Protein AF-A0A1T5AAR1-F1 (afdb_monomer_lite)

Structure (mmCIF, N/CA/C/O backbone):
data_AF-A0A1T5AAR1-F1
#
_entry.id   AF-A0A1T5AAR1-F1
#
loop_
_atom_site.group_PDB
_atom_site.id
_atom_site.type_symbol
_atom_site.label_atom_id
_atom_site.label_alt_id
_atom_site.label_comp_id
_atom_site.label_asym_id
_atom_site.label_entity_id
_atom_site.label_seq_id
_atom_site.pdbx_PDB_ins_code
_atom_site.Cartn_x
_atom_site.Cartn_y
_atom_site.Cartn_z
_atom_site.occupancy
_atom_site.B_iso_or_equiv
_atom_site.auth_seq_id
_atom_site.auth_comp_id
_atom_site.auth_asym_id
_atom_site.auth_atom_id
_atom_site.pdbx_PDB_model_num
ATOM 1 N N . MET A 1 1 ? 67.775 -55.290 22.540 1.00 33.53 1 MET A N 1
ATOM 2 C CA . MET A 1 1 ? 68.629 -54.899 23.687 1.00 33.53 1 MET A CA 1
ATOM 3 C C . MET A 1 1 ? 69.144 -53.487 23.439 1.00 33.53 1 MET A C 1
ATOM 5 O O . MET A 1 1 ? 69.682 -53.311 22.353 1.00 33.53 1 MET A O 1
ATOM 9 N N . PRO A 1 2 ? 69.115 -52.535 24.394 1.00 49.22 2 PRO A N 1
ATOM 10 C CA . PRO A 1 2 ? 68.100 -52.121 25.392 1.00 49.22 2 PRO A CA 1
ATOM 11 C C . PRO A 1 2 ? 67.362 -50.830 24.906 1.00 49.22 2 PRO A C 1
ATOM 13 O O . PRO A 1 2 ? 67.825 -50.194 23.970 1.00 49.22 2 PRO A O 1
ATOM 16 N N . LEU A 1 3 ? 66.148 -50.421 25.299 1.00 38.28 3 LEU A N 1
ATOM 17 C CA . LEU A 1 3 ? 65.490 -50.126 26.589 1.00 38.28 3 LEU A CA 1
ATOM 18 C C . LEU A 1 3 ? 66.111 -48.994 27.448 1.00 38.28 3 LEU A C 1
ATOM 20 O O . LEU A 1 3 ? 67.011 -49.247 28.238 1.00 38.28 3 LEU A O 1
ATOM 24 N N . LYS A 1 4 ? 65.537 -47.782 27.341 1.00 43.22 4 LYS A N 1
ATOM 25 C CA . LYS A 1 4 ? 65.296 -46.755 28.394 1.00 43.22 4 LYS A CA 1
ATOM 26 C C . LYS A 1 4 ? 64.113 -45.914 27.873 1.00 43.22 4 LYS A C 1
ATOM 28 O O . LYS A 1 4 ? 64.257 -45.317 26.817 1.00 43.22 4 LYS A O 1
ATOM 33 N N . LEU A 1 5 ? 62.864 -45.959 28.338 1.00 37.28 5 LEU A N 1
ATOM 34 C CA . LEU A 1 5 ? 62.212 -46.016 29.654 1.00 37.28 5 LEU A CA 1
ATOM 35 C C . LEU A 1 5 ? 62.191 -44.672 30.436 1.00 37.28 5 LEU A C 1
ATOM 37 O O . LEU A 1 5 ? 63.079 -44.415 31.236 1.00 37.28 5 LEU A O 1
ATOM 41 N N . ILE A 1 6 ? 61.109 -43.911 30.172 1.00 42.44 6 ILE A N 1
ATOM 42 C CA . ILE A 1 6 ? 60.217 -43.115 31.061 1.00 42.44 6 ILE A CA 1
ATOM 43 C C . ILE A 1 6 ? 60.763 -41.843 31.757 1.00 42.44 6 ILE A C 1
ATOM 45 O O . ILE A 1 6 ? 61.803 -41.871 32.397 1.00 42.44 6 ILE A O 1
ATOM 49 N N . PHE A 1 7 ? 59.995 -40.742 31.659 1.00 32.41 7 PHE A N 1
ATOM 50 C CA . PHE A 1 7 ? 59.294 -40.002 32.748 1.00 32.41 7 PHE A CA 1
ATOM 51 C C . PHE A 1 7 ? 58.902 -38.591 32.252 1.00 32.41 7 PHE A C 1
ATOM 53 O O . PHE A 1 7 ? 59.749 -37.761 31.961 1.00 32.41 7 PHE A O 1
ATOM 60 N N . THR A 1 8 ? 57.628 -38.419 31.866 1.00 40.94 8 THR A N 1
ATOM 61 C CA . THR A 1 8 ? 56.570 -37.637 32.558 1.00 40.94 8 THR A CA 1
ATOM 62 C C . THR A 1 8 ? 56.673 -36.117 32.437 1.00 40.94 8 THR A C 1
ATOM 64 O O . THR A 1 8 ? 57.588 -35.523 32.987 1.00 40.94 8 THR A O 1
ATOM 67 N N . LEU A 1 9 ? 55.627 -35.485 31.895 1.00 39.81 9 LEU A N 1
ATOM 68 C CA . LEU A 1 9 ? 54.693 -34.691 32.705 1.00 39.81 9 LEU A CA 1
ATOM 69 C C . LEU A 1 9 ? 53.474 -34.272 31.874 1.00 39.81 9 LEU A C 1
ATOM 71 O O . LEU A 1 9 ? 53.570 -33.632 30.833 1.00 39.81 9 LEU A O 1
ATOM 75 N N . SER A 1 10 ? 52.324 -34.703 32.379 1.00 40.22 10 SER A N 1
ATOM 76 C CA . SER A 1 10 ? 50.987 -34.251 32.028 1.00 40.22 10 SER A CA 1
ATOM 77 C C . S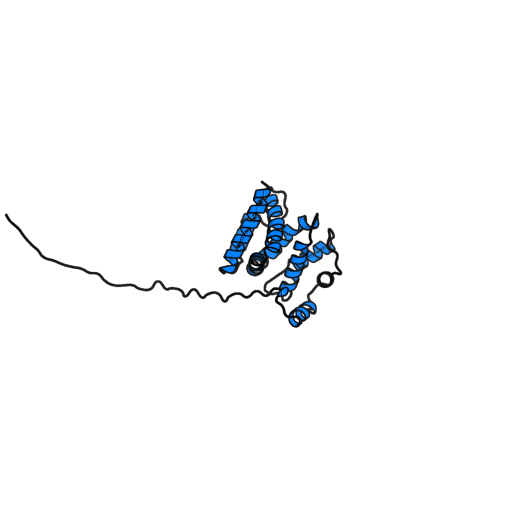ER A 1 10 ? 50.835 -32.773 32.382 1.00 40.22 10 SER A C 1
ATOM 79 O O . SER A 1 10 ? 51.012 -32.415 33.544 1.00 40.22 10 SER A O 1
ATOM 81 N N . SER A 1 11 ? 50.392 -31.965 31.421 1.00 46.22 11 SER A N 1
ATOM 82 C CA . SER A 1 11 ? 49.799 -30.654 31.688 1.00 46.22 11 SER A CA 1
ATOM 83 C C . SER A 1 11 ? 48.441 -30.586 31.008 1.00 46.22 11 SER A C 1
ATOM 85 O O . SER A 1 11 ? 48.278 -30.050 29.915 1.00 46.22 11 SER A O 1
ATOM 87 N N . VAL A 1 12 ? 47.464 -31.179 31.690 1.00 44.91 12 VAL A N 1
ATOM 88 C CA . VAL A 1 12 ? 46.056 -30.799 31.603 1.00 44.91 12 VAL A CA 1
ATOM 89 C C . VAL A 1 12 ? 45.971 -29.308 31.929 1.00 44.91 12 VAL A C 1
ATOM 91 O O . VAL A 1 12 ? 46.182 -28.921 33.075 1.00 44.91 12 VAL A O 1
ATOM 94 N N . PHE A 1 13 ? 45.655 -28.480 30.937 1.00 40.66 13 PHE A N 1
ATOM 95 C CA . PHE A 1 13 ? 45.087 -27.157 31.179 1.00 40.66 13 PHE A CA 1
ATOM 96 C C . PHE A 1 13 ? 43.597 -27.212 30.853 1.00 40.66 13 PHE A C 1
ATOM 98 O O . PHE A 1 13 ? 43.153 -27.046 29.720 1.00 40.66 13 PHE A O 1
ATOM 105 N N . LEU A 1 14 ? 42.850 -27.536 31.906 1.00 43.44 14 LEU A N 1
ATOM 106 C CA . LEU A 1 14 ? 41.479 -27.096 32.121 1.00 43.44 14 LEU A CA 1
ATOM 107 C C . LEU A 1 14 ? 41.494 -25.577 32.416 1.00 43.44 14 LEU A C 1
ATOM 109 O O . LEU A 1 14 ? 42.542 -25.054 32.786 1.00 43.44 14 LEU A O 1
ATOM 113 N N . PHE A 1 15 ? 40.317 -24.939 32.366 1.00 39.44 15 PHE A N 1
ATOM 114 C CA . PHE A 1 15 ? 40.004 -23.510 32.597 1.00 39.44 15 PHE A CA 1
ATOM 115 C C . PHE A 1 15 ? 40.095 -22.638 31.327 1.00 39.44 15 PHE A C 1
ATOM 117 O O . PHE A 1 15 ? 41.129 -22.575 30.684 1.00 39.44 15 PHE A O 1
ATOM 124 N N . CYS A 1 16 ? 39.062 -21.925 30.871 1.00 36.12 16 CYS A N 1
ATOM 125 C CA . CYS A 1 16 ? 37.788 -21.532 31.473 1.00 36.12 16 CYS A CA 1
ATOM 126 C C . CYS A 1 16 ? 36.746 -21.315 30.365 1.00 36.12 16 CYS A C 1
ATOM 128 O O . CYS A 1 16 ? 36.959 -20.506 29.465 1.00 36.12 16 CYS A O 1
ATOM 130 N N . PHE A 1 17 ? 35.580 -21.952 30.492 1.00 43.22 17 PHE A N 1
ATOM 131 C CA . PHE A 1 17 ? 34.335 -21.375 29.991 1.00 43.22 17 PHE A CA 1
ATOM 132 C C . PHE A 1 17 ? 34.132 -20.034 30.705 1.00 43.22 17 PHE A C 1
ATOM 134 O O . PHE A 1 17 ? 33.917 -20.017 31.915 1.00 43.22 17 PHE A O 1
ATOM 141 N N . GLN A 1 18 ? 34.175 -18.923 29.976 1.00 37.91 18 GLN A N 1
ATOM 142 C CA . GLN A 1 18 ? 33.568 -17.677 30.429 1.00 37.91 18 GLN A CA 1
ATOM 143 C C . GLN A 1 18 ? 32.780 -17.051 29.285 1.00 37.91 18 GLN A C 1
ATOM 145 O O . GLN A 1 18 ? 33.326 -16.450 28.368 1.00 37.91 18 GLN A O 1
ATOM 150 N N . ASN A 1 19 ? 31.466 -17.247 29.400 1.00 37.38 19 ASN A N 1
ATOM 151 C CA . ASN A 1 19 ? 30.408 -16.338 28.997 1.00 37.38 19 ASN A CA 1
ATOM 152 C C . ASN A 1 19 ? 30.584 -15.685 27.625 1.00 37.38 19 ASN A C 1
ATOM 154 O O . ASN A 1 19 ? 30.896 -14.502 27.511 1.00 37.38 19 ASN A O 1
ATOM 158 N N . SER A 1 20 ? 30.152 -16.405 26.588 1.00 41.03 20 SER A N 1
ATOM 159 C CA . SER A 1 20 ? 29.274 -15.747 25.628 1.00 41.03 20 SER A CA 1
ATOM 160 C C . SER A 1 20 ? 28.149 -15.121 26.445 1.00 41.03 20 SER A C 1
ATOM 162 O O . SER A 1 20 ? 27.294 -15.836 26.974 1.00 41.03 20 SER A O 1
ATOM 164 N N . SER A 1 21 ? 28.194 -13.804 26.622 1.00 33.16 21 SER A N 1
ATOM 165 C CA . SER A 1 21 ? 27.035 -13.030 27.024 1.00 33.16 21 SER A CA 1
ATOM 166 C C . SER A 1 21 ? 25.957 -13.349 26.001 1.00 33.16 21 SER A C 1
ATOM 168 O O . SER A 1 21 ? 25.909 -12.763 24.921 1.00 33.16 21 SER A O 1
ATOM 170 N N . ILE A 1 22 ? 25.129 -14.344 26.316 1.00 40.41 22 ILE A N 1
ATOM 171 C CA . ILE A 1 22 ? 23.806 -14.487 25.747 1.00 40.41 22 ILE A CA 1
ATOM 172 C C . ILE A 1 22 ? 23.143 -13.195 26.192 1.00 40.41 22 ILE A C 1
ATOM 174 O O . ILE A 1 22 ? 22.640 -13.096 27.309 1.00 40.41 22 ILE A O 1
ATOM 178 N N . CYS A 1 23 ? 23.235 -12.158 25.355 1.00 31.31 23 CYS A N 1
ATOM 179 C CA . CYS A 1 23 ? 22.262 -11.092 25.399 1.00 31.31 23 CYS A CA 1
ATOM 180 C C . CYS A 1 23 ? 20.936 -11.840 25.366 1.00 31.31 23 CYS A C 1
ATOM 182 O O . CYS A 1 23 ? 20.699 -12.551 24.383 1.00 31.31 23 CYS A O 1
ATOM 184 N N . PRO A 1 24 ? 20.109 -11.782 26.425 1.00 33.44 24 PRO A N 1
ATOM 185 C CA . PRO A 1 24 ? 18.765 -12.281 26.290 1.00 33.44 24 PRO A CA 1
ATOM 186 C C . PRO A 1 24 ? 18.222 -11.505 25.102 1.00 33.44 24 PRO A C 1
ATOM 188 O O . PRO A 1 24 ? 18.164 -10.271 25.143 1.00 33.44 24 PRO A O 1
ATOM 191 N N . SER A 1 25 ? 17.943 -12.210 24.005 1.00 43.94 25 SER A N 1
ATOM 192 C CA . SER A 1 25 ? 17.145 -11.660 22.933 1.00 43.94 25 SER A CA 1
ATOM 193 C C . SER A 1 25 ? 15.846 -11.307 23.627 1.00 43.94 25 SER A C 1
ATOM 195 O O . SER A 1 25 ? 15.009 -12.176 23.870 1.00 43.94 25 SER A O 1
ATOM 197 N N . ARG A 1 26 ? 15.727 -10.052 24.072 1.00 36.97 26 ARG A N 1
ATOM 198 C CA . ARG A 1 26 ? 14.444 -9.477 24.419 1.00 36.97 26 ARG A CA 1
ATOM 199 C C . ARG A 1 26 ? 13.655 -9.699 23.150 1.00 36.97 26 ARG A C 1
ATOM 201 O O . ARG A 1 26 ? 13.936 -9.056 22.140 1.00 36.97 26 ARG A O 1
ATOM 208 N N . SER A 1 27 ? 12.759 -10.681 23.176 1.00 45.97 27 SER A N 1
ATOM 209 C CA . SER A 1 27 ? 11.672 -10.719 22.227 1.00 45.97 27 SER A CA 1
ATOM 210 C C . SER A 1 27 ? 11.092 -9.318 22.295 1.00 45.97 27 SER A C 1
ATOM 212 O O . SER A 1 27 ? 10.629 -8.869 23.347 1.00 45.97 27 SER A O 1
ATOM 214 N N . LEU A 1 28 ? 11.280 -8.564 21.212 1.00 48.19 28 LEU A N 1
ATOM 215 C CA . LEU A 1 28 ? 10.591 -7.299 21.061 1.00 48.19 28 LEU A CA 1
ATOM 216 C C . LEU A 1 28 ? 9.112 -7.617 21.309 1.00 48.19 28 LEU A C 1
ATOM 218 O O . LEU A 1 28 ? 8.653 -8.655 20.816 1.00 48.19 28 LEU A O 1
ATOM 222 N N . PRO A 1 29 ? 8.408 -6.821 22.134 1.00 50.78 29 PRO A N 1
ATOM 223 C CA . PRO A 1 29 ? 7.003 -7.073 22.412 1.00 50.78 29 PRO A CA 1
ATOM 224 C C . PRO A 1 29 ? 6.291 -7.285 21.082 1.00 50.78 29 PRO A C 1
ATOM 226 O O . PRO A 1 29 ? 6.541 -6.535 20.135 1.00 50.78 29 PRO A O 1
ATOM 229 N N . ASP A 1 30 ? 5.486 -8.344 21.009 1.00 55.16 30 ASP A N 1
ATOM 230 C CA . ASP A 1 30 ? 4.719 -8.682 19.817 1.00 55.16 30 ASP A CA 1
ATOM 231 C C . ASP A 1 30 ? 3.891 -7.454 19.438 1.00 55.16 30 ASP A C 1
ATOM 233 O O . ASP A 1 30 ? 2.946 -7.078 20.137 1.00 55.16 30 ASP A O 1
ATOM 237 N N . MET A 1 31 ? 4.347 -6.730 18.414 1.00 62.66 31 MET A N 1
ATOM 238 C CA . MET A 1 31 ? 3.749 -5.461 18.043 1.00 62.66 31 MET A CA 1
ATOM 239 C C . MET A 1 31 ? 2.393 -5.762 17.438 1.00 62.66 31 MET A C 1
ATOM 241 O O . MET A 1 31 ? 2.268 -6.126 16.270 1.00 62.66 31 MET A O 1
ATOM 245 N N . THR A 1 32 ? 1.363 -5.608 18.258 1.00 81.69 32 THR A N 1
ATOM 246 C CA . THR A 1 32 ? -0.003 -5.841 17.827 1.00 81.69 32 THR A CA 1
ATOM 247 C C . THR A 1 32 ? -0.480 -4.606 17.073 1.00 81.69 32 THR A C 1
ATOM 249 O O . THR A 1 32 ? -0.956 -3.634 17.658 1.00 81.69 32 THR A O 1
ATOM 252 N N . PHE A 1 33 ? -0.305 -4.613 15.753 1.00 91.81 33 PHE A N 1
ATOM 253 C CA . PHE A 1 33 ? -0.920 -3.607 14.894 1.00 91.81 33 PHE A CA 1
ATOM 254 C C . PHE A 1 33 ? -2.443 -3.747 14.918 1.00 91.81 33 PHE A C 1
ATOM 256 O O . PHE A 1 33 ? -2.982 -4.856 14.922 1.00 91.81 33 PHE A O 1
ATOM 263 N N . VAL A 1 34 ? -3.136 -2.608 14.915 1.00 93.38 34 VAL A N 1
ATOM 264 C CA . VAL A 1 34 ? -4.599 -2.551 14.877 1.00 93.38 34 VAL A CA 1
ATOM 265 C C . VAL A 1 34 ? -5.045 -2.064 13.500 1.00 93.38 34 VAL A C 1
ATOM 267 O O . VAL A 1 34 ? -4.654 -0.985 13.051 1.00 93.38 34 VAL A O 1
ATOM 270 N N . TYR A 1 35 ? -5.868 -2.870 12.838 1.00 96.81 35 TYR A N 1
ATOM 271 C CA . TYR A 1 35 ? -6.459 -2.583 11.529 1.00 96.81 35 TYR A CA 1
ATOM 272 C C . TYR A 1 35 ? -7.939 -2.218 11.680 1.00 96.81 35 TYR A C 1
ATOM 274 O O . TYR A 1 35 ? -8.541 -2.492 12.721 1.00 96.81 35 TYR A O 1
ATOM 282 N N . TRP A 1 36 ? -8.521 -1.567 10.672 1.00 97.44 36 TRP A N 1
ATOM 283 C CA . TRP A 1 36 ? -9.880 -1.018 10.744 1.00 97.44 36 TRP A CA 1
ATOM 284 C C . TRP A 1 36 ? -10.936 -2.079 11.059 1.00 97.44 36 TRP A C 1
ATOM 286 O O . TRP A 1 36 ? -11.813 -1.871 11.897 1.00 97.44 36 TRP A O 1
ATOM 296 N N . GLU A 1 37 ? -10.821 -3.239 10.424 1.00 96.00 37 GLU A N 1
ATOM 297 C CA . GLU A 1 37 ? -11.667 -4.412 10.631 1.00 96.00 37 GLU A CA 1
ATOM 298 C C . GLU A 1 37 ? -11.634 -4.936 12.075 1.00 96.00 37 GLU A C 1
ATOM 300 O O . GLU A 1 37 ? -12.624 -5.497 12.538 1.00 96.00 37 GLU A O 1
ATOM 305 N N . ASN A 1 38 ? -10.547 -4.683 12.812 1.00 95.38 38 ASN A N 1
ATOM 306 C CA . ASN A 1 38 ? -10.344 -5.173 14.176 1.00 95.38 38 ASN A CA 1
ATOM 307 C C . ASN A 1 38 ? -10.830 -4.177 15.242 1.00 95.38 38 ASN A C 1
ATOM 309 O O . ASN A 1 38 ? -10.818 -4.493 16.434 1.00 95.38 38 ASN A O 1
ATOM 313 N N . LEU A 1 39 ? -11.222 -2.964 14.843 1.00 95.75 39 LEU A N 1
ATOM 314 C CA . LEU A 1 39 ? -11.694 -1.935 15.763 1.00 95.75 39 LEU A CA 1
ATOM 315 C C . LEU A 1 39 ? -13.133 -2.194 16.209 1.00 95.75 39 LEU A C 1
ATOM 317 O O . LEU A 1 39 ? -14.003 -2.560 15.416 1.00 95.75 39 LEU A O 1
ATOM 321 N N . LYS A 1 40 ? -13.398 -1.908 17.486 1.00 96.69 40 LYS A N 1
ATOM 322 C CA . LYS A 1 40 ? -14.759 -1.856 18.029 1.00 96.69 40 LYS A CA 1
ATOM 323 C C . LYS A 1 40 ? -15.511 -0.646 17.475 1.00 96.69 40 LYS A C 1
ATOM 325 O O . LYS A 1 40 ? -14.910 0.365 17.117 1.00 96.69 40 LYS A O 1
ATOM 330 N N . GLU A 1 41 ? -16.837 -0.718 17.486 1.00 95.94 41 GLU A N 1
ATOM 331 C CA . GLU A 1 41 ? -17.693 0.319 16.900 1.00 95.94 41 GLU A CA 1
ATOM 332 C C . GLU A 1 41 ? -17.506 1.700 17.544 1.00 95.94 41 GLU A C 1
ATOM 334 O O . GLU A 1 41 ? -17.444 2.711 16.852 1.00 95.94 41 GLU A O 1
ATOM 339 N N . ASN A 1 42 ? -17.320 1.757 18.865 1.00 95.62 42 ASN A N 1
ATOM 340 C CA . ASN A 1 42 ? -17.003 3.010 19.551 1.00 95.62 42 ASN A CA 1
ATOM 341 C C . ASN A 1 42 ? -15.673 3.614 19.066 1.00 95.62 42 ASN A C 1
ATOM 343 O O . ASN A 1 42 ? -15.609 4.809 18.815 1.00 95.62 42 ASN A O 1
ATOM 347 N N . GLN A 1 43 ? -14.644 2.792 18.845 1.00 95.19 43 GLN A N 1
ATOM 348 C CA . GLN A 1 43 ? -13.354 3.256 18.327 1.00 95.19 43 GLN A CA 1
ATOM 349 C C . GLN A 1 43 ? -13.465 3.747 16.879 1.00 95.19 43 GLN A C 1
ATOM 351 O O . GLN A 1 43 ? -12.849 4.753 16.529 1.00 95.19 43 GLN A O 1
ATOM 356 N N . LYS A 1 44 ? -14.263 3.067 16.043 1.00 96.56 44 LYS A N 1
ATOM 357 C CA . LYS A 1 44 ? -14.564 3.516 14.676 1.00 96.56 44 LYS A CA 1
ATOM 358 C C . LYS A 1 44 ? -15.270 4.870 14.691 1.00 96.56 44 LYS A C 1
ATOM 360 O O . LYS A 1 44 ? -14.820 5.789 14.012 1.00 96.56 44 LYS A O 1
ATOM 365 N N . ASN A 1 45 ? -16.298 5.031 15.524 1.00 94.88 45 ASN A N 1
ATOM 366 C CA . ASN A 1 45 ? -17.014 6.298 15.691 1.00 94.88 45 ASN A CA 1
ATOM 367 C C . ASN A 1 45 ? -16.098 7.419 16.199 1.00 94.88 45 ASN A C 1
ATOM 369 O O . ASN A 1 45 ? -16.140 8.532 15.681 1.00 94.88 45 ASN A O 1
ATOM 373 N N . ASP A 1 46 ? -15.212 7.125 17.148 1.00 94.56 46 ASP A N 1
ATOM 374 C CA . ASP A 1 46 ? -14.236 8.090 17.663 1.00 94.56 46 ASP A CA 1
ATOM 375 C C . ASP A 1 46 ? -13.206 8.536 16.612 1.00 94.56 46 ASP A C 1
ATOM 377 O O . ASP A 1 46 ? -12.574 9.586 16.773 1.00 94.56 46 ASP A O 1
ATOM 381 N N . ILE A 1 47 ? -12.957 7.721 15.583 1.00 94.94 47 ILE A N 1
ATOM 382 C CA . ILE A 1 47 ? -12.134 8.099 14.430 1.00 94.94 47 ILE A CA 1
ATOM 383 C C . ILE A 1 47 ? -12.977 8.942 13.477 1.00 94.94 47 ILE A C 1
ATOM 385 O O . ILE A 1 47 ? -12.587 10.069 13.186 1.00 94.94 47 ILE A O 1
ATOM 389 N N . LEU A 1 48 ? -14.147 8.446 13.060 1.00 94.50 48 LEU A N 1
ATOM 390 C CA . LEU A 1 48 ? -15.044 9.110 12.103 1.00 94.50 48 LEU A CA 1
ATOM 391 C C . LEU A 1 48 ? -15.490 10.508 12.553 1.00 94.50 48 LEU A C 1
ATOM 393 O O . LEU A 1 48 ? -15.667 11.386 11.716 1.00 94.50 48 LEU A O 1
ATOM 397 N N . ASN A 1 49 ? -15.628 10.725 13.862 1.00 90.75 49 ASN A N 1
ATOM 398 C CA . ASN A 1 49 ? -16.006 12.014 14.447 1.00 90.75 49 ASN A CA 1
ATOM 399 C C . ASN A 1 49 ? -14.807 12.936 14.735 1.00 90.75 49 ASN A C 1
ATOM 401 O O . ASN A 1 49 ? -14.984 14.014 15.304 1.00 90.75 49 ASN A O 1
ATOM 405 N N . SER A 1 50 ? -13.578 12.532 14.397 1.00 86.56 50 SER A N 1
ATOM 406 C CA . SER A 1 50 ? -12.404 13.383 14.599 1.00 86.56 50 SER A CA 1
ATOM 407 C C . SER A 1 50 ? -12.379 14.540 13.594 1.00 86.56 50 SER A C 1
ATOM 409 O O . SER A 1 50 ? -12.669 14.367 12.413 1.00 86.56 50 SER A O 1
ATOM 411 N N . CYS A 1 51 ? -11.996 15.735 14.052 1.00 70.31 51 CYS A N 1
ATOM 412 C CA . CYS A 1 51 ? -12.011 16.963 13.246 1.00 70.31 51 CYS A CA 1
ATOM 413 C C . CYS A 1 51 ? -11.017 16.983 12.068 1.00 70.31 51 CYS A C 1
ATOM 415 O O . CYS A 1 51 ? -11.041 17.920 11.277 1.00 70.31 51 CYS A O 1
ATOM 417 N N . ASN A 1 52 ? -10.159 15.967 11.943 1.00 83.19 52 ASN A N 1
ATOM 418 C CA . ASN A 1 52 ? -9.064 15.930 10.974 1.00 83.19 52 ASN A CA 1
ATOM 419 C C . ASN A 1 52 ? -9.351 15.046 9.749 1.00 83.19 52 ASN A C 1
ATOM 421 O O . ASN A 1 52 ? -8.484 14.917 8.886 1.00 83.19 52 ASN A O 1
ATOM 425 N N . ILE A 1 53 ? -10.531 14.420 9.661 1.00 89.50 53 ILE A N 1
ATOM 426 C CA . ILE A 1 53 ? -10.904 13.622 8.487 1.00 89.50 53 ILE A CA 1
ATOM 427 C C . ILE A 1 53 ? -11.525 14.533 7.432 1.00 89.50 53 ILE A C 1
ATOM 429 O O . ILE A 1 53 ? -12.464 15.279 7.712 1.00 89.50 53 ILE A O 1
ATOM 433 N N . SER A 1 54 ? -11.011 14.462 6.204 1.00 90.12 54 SER A N 1
ATOM 434 C CA . SER A 1 54 ? -11.542 15.251 5.095 1.00 90.12 54 SER A CA 1
ATOM 435 C C . SER A 1 54 ? -12.947 14.797 4.691 1.00 90.12 54 SER A C 1
ATOM 437 O O . SER A 1 54 ? -13.345 13.641 4.867 1.00 90.12 54 SER A O 1
ATOM 439 N N . LYS A 1 55 ? -13.703 15.725 4.099 1.00 90.75 55 LYS A N 1
ATOM 440 C CA . LYS A 1 55 ? -15.051 15.454 3.593 1.00 90.75 55 LYS A CA 1
ATOM 441 C C . LYS A 1 55 ? -15.056 14.300 2.581 1.00 90.75 55 LYS A C 1
ATOM 443 O O . LYS A 1 55 ? -15.873 13.397 2.725 1.00 90.75 55 LYS A O 1
ATOM 448 N N . ASP A 1 56 ? -14.110 14.287 1.645 1.00 91.81 56 ASP A N 1
ATOM 449 C CA . ASP A 1 56 ? -14.011 13.262 0.597 1.00 91.81 56 ASP A CA 1
ATOM 450 C C . ASP A 1 56 ? -13.795 11.858 1.182 1.00 91.81 56 ASP A C 1
ATOM 452 O O . ASP A 1 56 ? -14.404 10.890 0.731 1.00 91.81 56 ASP A O 1
ATOM 456 N N . VAL A 1 57 ? -12.988 11.739 2.245 1.00 94.12 57 VAL A N 1
ATOM 457 C CA . VAL A 1 57 ? -12.777 10.463 2.947 1.00 94.12 57 VAL A CA 1
ATOM 458 C C . VAL A 1 57 ? -14.073 9.976 3.597 1.00 94.12 57 VAL A C 1
ATOM 460 O O . VAL A 1 57 ? -14.403 8.792 3.504 1.00 94.12 57 VAL A O 1
ATOM 463 N N . LEU A 1 58 ? -14.835 10.874 4.230 1.00 94.06 58 LEU A N 1
ATOM 464 C CA . LEU A 1 58 ? -16.130 10.530 4.823 1.00 94.06 58 LEU A CA 1
ATOM 465 C C . LEU A 1 58 ? -17.173 10.166 3.762 1.00 94.06 58 LEU A C 1
ATOM 467 O O . LEU A 1 58 ? -17.971 9.255 3.984 1.00 94.06 58 LEU A O 1
ATOM 471 N N . GLU A 1 59 ? -17.193 10.864 2.627 1.00 94.19 59 GLU A N 1
ATOM 472 C CA . GLU A 1 59 ? -18.092 10.560 1.512 1.00 94.19 59 GLU A CA 1
ATOM 473 C C . GLU A 1 59 ? -17.758 9.205 0.886 1.00 94.19 59 GLU A C 1
ATOM 475 O O . GLU A 1 59 ? -18.669 8.406 0.665 1.00 94.19 59 GLU A O 1
ATOM 480 N N . PHE A 1 60 ? -16.473 8.889 0.706 1.00 95.94 60 PHE A N 1
ATOM 481 C CA . PHE A 1 60 ? -16.043 7.577 0.228 1.00 95.94 60 PHE A CA 1
ATOM 482 C C . PHE A 1 60 ? -16.372 6.461 1.218 1.00 95.94 60 PHE A C 1
ATOM 484 O O . PHE A 1 60 ? -16.939 5.445 0.819 1.00 95.94 60 PHE A O 1
ATOM 491 N N . TYR A 1 61 ? -16.130 6.669 2.516 1.00 96.06 61 TYR A N 1
ATOM 492 C CA . TYR A 1 61 ? -16.520 5.712 3.556 1.00 96.06 61 TYR A CA 1
ATOM 493 C C . TYR A 1 61 ? -18.027 5.408 3.546 1.00 96.06 61 TYR A C 1
ATOM 495 O O . TYR A 1 61 ? -18.431 4.263 3.739 1.00 96.06 61 TYR A O 1
ATOM 503 N N . LYS A 1 62 ? -18.865 6.419 3.284 1.00 94.81 62 LYS A N 1
ATOM 504 C CA . LYS A 1 62 ? -20.327 6.277 3.183 1.00 94.81 62 LYS A CA 1
ATOM 505 C C . LYS A 1 62 ? -20.803 5.691 1.846 1.00 94.81 62 LYS A C 1
ATOM 507 O O . LYS A 1 62 ? -21.996 5.450 1.705 1.00 94.81 62 LYS A O 1
ATOM 512 N N . GLY A 1 63 ? -19.905 5.477 0.881 1.00 93.56 63 GLY A N 1
ATOM 513 C CA . GLY A 1 63 ? -20.241 4.992 -0.461 1.00 93.56 63 GLY A CA 1
ATOM 514 C C . GLY A 1 63 ? -20.807 6.061 -1.402 1.00 93.56 63 GLY A C 1
ATOM 515 O O . GLY A 1 63 ? -21.347 5.719 -2.446 1.00 93.56 63 GLY A O 1
ATOM 516 N N . ASN A 1 64 ? -20.676 7.343 -1.051 1.00 92.44 64 ASN A N 1
ATOM 517 C CA . ASN A 1 64 ? -21.207 8.475 -1.820 1.00 92.44 64 ASN A CA 1
ATOM 518 C C . ASN A 1 64 ? -20.162 9.128 -2.739 1.00 92.44 64 ASN A C 1
ATOM 520 O O . ASN A 1 64 ? -20.439 10.155 -3.353 1.00 92.44 64 ASN A O 1
ATOM 524 N N . PHE A 1 65 ? -18.958 8.563 -2.811 1.00 91.56 65 PHE A N 1
ATOM 525 C CA . PHE A 1 65 ? -17.868 9.055 -3.645 1.00 91.56 65 PHE A CA 1
ATOM 526 C C . PHE A 1 65 ? -17.575 8.043 -4.753 1.00 91.56 65 PHE A C 1
ATOM 528 O O . PHE A 1 65 ? -17.236 6.891 -4.473 1.00 91.56 65 PHE A O 1
ATOM 535 N N . ASN A 1 66 ? -17.668 8.487 -6.006 1.00 88.56 66 ASN A N 1
ATOM 536 C CA . ASN A 1 66 ? -17.353 7.664 -7.168 1.00 88.56 66 ASN A CA 1
ATOM 537 C C . ASN A 1 66 ? -15.882 7.844 -7.542 1.00 88.56 66 ASN A C 1
ATOM 539 O O . ASN A 1 66 ? -15.468 8.923 -7.966 1.00 88.56 66 ASN A O 1
ATOM 543 N N . ILE A 1 67 ?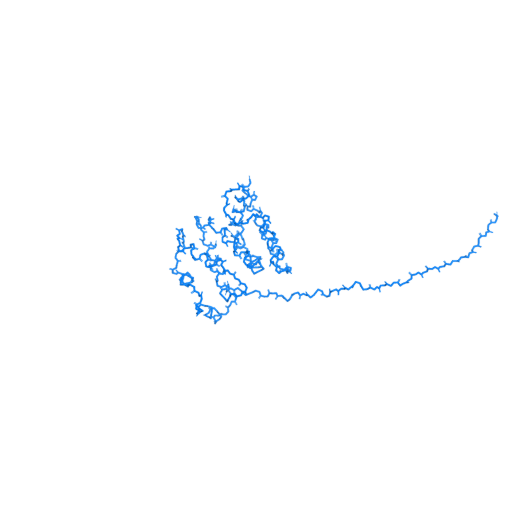 -15.107 6.773 -7.384 1.00 90.06 67 ILE A N 1
ATOM 544 C CA . ILE A 1 67 ? -13.717 6.720 -7.840 1.00 90.06 67 ILE A CA 1
ATOM 545 C C . ILE A 1 67 ? -13.662 6.637 -9.367 1.00 90.06 67 ILE A C 1
ATOM 547 O O . ILE A 1 67 ? -14.512 6.005 -9.993 1.00 90.06 67 ILE A O 1
ATOM 551 N N . GLY A 1 68 ? -12.661 7.278 -9.957 1.00 86.44 68 GLY A N 1
ATOM 552 C CA . GLY A 1 68 ? -12.409 7.244 -11.393 1.00 86.44 68 GLY A CA 1
ATOM 553 C C . GLY A 1 68 ? -11.214 8.110 -11.770 1.00 86.44 68 GLY A C 1
ATOM 554 O O . GLY A 1 68 ? -10.466 8.565 -10.907 1.00 86.44 68 GLY A O 1
ATOM 555 N N . ASP A 1 69 ? -11.057 8.373 -13.062 1.00 82.56 69 ASP A N 1
ATOM 556 C CA . ASP A 1 69 ? -9.978 9.213 -13.586 1.00 82.56 69 ASP A CA 1
ATOM 557 C C . ASP A 1 69 ? -10.325 10.705 -13.465 1.00 82.56 69 ASP A C 1
ATOM 559 O O . ASP A 1 69 ? -10.762 11.364 -14.410 1.00 82.56 69 ASP A O 1
ATOM 563 N N . ASN A 1 70 ? -10.262 11.226 -12.238 1.00 86.81 70 ASN A N 1
ATOM 564 C CA . ASN A 1 70 ? -10.544 12.629 -11.957 1.00 86.81 70 ASN A CA 1
ATOM 565 C C . ASN A 1 70 ? -9.697 13.183 -10.801 1.00 86.81 70 ASN A C 1
ATOM 567 O O . ASN A 1 70 ? -9.182 12.461 -9.943 1.00 86.81 70 ASN A O 1
ATOM 571 N N . SER A 1 71 ? -9.592 14.512 -10.750 1.00 89.31 71 SER A N 1
ATOM 572 C CA . SER A 1 71 ? -8.807 15.235 -9.741 1.00 89.31 71 SER A CA 1
ATOM 573 C C . SER A 1 71 ? -9.283 14.998 -8.304 1.00 89.31 71 SER A C 1
ATOM 575 O O . SER A 1 71 ? -8.476 15.059 -7.372 1.00 89.31 71 SER A O 1
ATOM 577 N N . GLN A 1 72 ? -10.569 14.696 -8.106 1.00 91.00 72 GLN A N 1
ATOM 578 C CA . GLN A 1 72 ? -11.113 14.365 -6.789 1.00 91.00 72 GLN A CA 1
ATOM 579 C C . GLN A 1 72 ? -10.557 13.025 -6.300 1.00 91.00 72 GLN A C 1
ATOM 581 O O . GLN A 1 72 ? -10.140 12.918 -5.151 1.00 91.00 72 GLN A O 1
ATOM 586 N N . THR A 1 73 ? -10.478 12.021 -7.175 1.00 93.31 73 THR A N 1
ATOM 587 C CA . THR A 1 73 ? -9.906 10.706 -6.852 1.00 93.31 73 THR A CA 1
ATOM 588 C C . THR A 1 73 ? -8.420 10.830 -6.530 1.00 93.31 73 THR A C 1
ATOM 590 O O . THR A 1 73 ? -7.969 10.301 -5.518 1.00 93.31 73 THR A O 1
ATOM 593 N N . VAL A 1 74 ? -7.670 11.618 -7.305 1.00 92.94 74 VAL A N 1
ATOM 594 C CA . VAL A 1 74 ? -6.262 11.941 -7.007 1.00 92.94 74 VAL A CA 1
ATOM 595 C C . VAL A 1 74 ? -6.121 12.627 -5.640 1.00 92.94 74 VAL A C 1
ATOM 597 O O . VAL A 1 74 ? -5.254 12.266 -4.843 1.00 92.94 74 VAL A O 1
ATOM 600 N N . THR A 1 75 ? -6.997 13.585 -5.321 1.00 93.69 75 THR A N 1
ATOM 601 C CA . THR A 1 75 ? -7.011 14.265 -4.011 1.00 93.69 75 THR A CA 1
ATOM 602 C C . THR A 1 75 ? -7.298 13.290 -2.867 1.00 93.69 75 THR A C 1
ATOM 604 O O . THR A 1 75 ? -6.592 13.302 -1.854 1.00 93.69 75 THR A O 1
ATOM 607 N N . LEU A 1 76 ? -8.272 12.395 -3.048 1.00 95.94 76 LEU A N 1
ATOM 608 C CA . LEU A 1 76 ? -8.587 11.334 -2.096 1.00 95.94 76 LEU A CA 1
ATOM 609 C C . LEU A 1 76 ? -7.376 10.413 -1.881 1.00 95.94 76 LEU A C 1
ATOM 611 O O . LEU A 1 76 ? -6.975 10.194 -0.740 1.00 95.94 76 LEU A O 1
ATOM 615 N N . LEU A 1 77 ? -6.741 9.932 -2.954 1.00 96.50 77 LEU A N 1
ATOM 616 C CA . LEU A 1 77 ? -5.553 9.073 -2.893 1.00 96.50 77 LEU A CA 1
ATOM 617 C C . LEU A 1 77 ? -4.370 9.765 -2.197 1.00 96.50 77 LEU A C 1
ATOM 619 O O . LEU A 1 77 ? -3.680 9.148 -1.382 1.00 96.50 77 LEU A O 1
ATOM 623 N N . ASN A 1 78 ? -4.157 11.061 -2.439 1.00 94.31 78 ASN A N 1
ATOM 624 C CA . ASN A 1 78 ? -3.138 11.855 -1.745 1.00 94.31 78 ASN A CA 1
ATOM 625 C C . ASN A 1 78 ? -3.369 11.893 -0.225 1.00 94.31 78 ASN A C 1
ATOM 627 O O . ASN A 1 78 ? -2.414 11.732 0.542 1.00 94.31 78 ASN A O 1
ATOM 631 N N . GLY A 1 79 ? -4.622 12.059 0.206 1.00 93.38 79 GLY A N 1
ATOM 632 C CA . GLY A 1 79 ? -5.007 12.001 1.617 1.00 93.38 79 GLY A CA 1
ATOM 633 C C . GLY A 1 79 ? -4.822 10.605 2.215 1.00 93.38 79 GLY A C 1
ATOM 634 O O . GLY A 1 79 ? -4.126 10.448 3.217 1.00 93.38 79 GLY A O 1
ATOM 635 N N . LEU A 1 80 ? -5.379 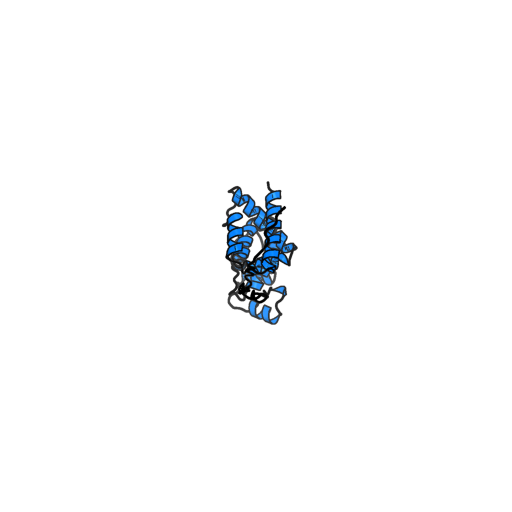9.581 1.565 1.00 96.06 80 LEU A N 1
ATOM 636 C CA . LEU A 1 80 ? -5.346 8.196 2.048 1.00 96.06 80 LEU A CA 1
ATOM 637 C C . LEU A 1 80 ? -3.929 7.607 2.100 1.00 96.06 80 LEU A C 1
ATOM 639 O O . LEU A 1 80 ? -3.653 6.748 2.932 1.00 96.06 80 LEU A O 1
ATOM 643 N N . SER A 1 81 ? -3.019 8.082 1.246 1.00 94.44 81 SER A N 1
ATOM 644 C CA . SER A 1 81 ? -1.624 7.624 1.202 1.00 94.44 81 SER A CA 1
ATOM 645 C C . SER A 1 81 ? -0.695 8.255 2.237 1.00 94.44 81 SER A C 1
ATOM 647 O O . SER A 1 81 ? 0.483 7.901 2.312 1.00 94.44 81 SER A O 1
ATOM 649 N N . SER A 1 82 ? -1.202 9.178 3.051 1.00 89.56 82 SER A N 1
ATOM 650 C CA . SER A 1 82 ? -0.418 9.908 4.050 1.00 89.56 82 SER A CA 1
ATOM 651 C C . SER A 1 82 ? -0.526 9.272 5.441 1.00 89.56 82 SER A C 1
ATOM 653 O O . SER A 1 82 ? -0.697 9.972 6.426 1.00 89.56 82 SER A O 1
ATOM 655 N N . ILE A 1 83 ? -0.460 7.939 5.527 1.00 92.88 83 ILE A N 1
ATOM 656 C CA . ILE A 1 83 ? -0.566 7.214 6.803 1.00 92.88 83 ILE A CA 1
ATOM 657 C C . ILE A 1 83 ? 0.705 7.327 7.651 1.00 92.88 83 ILE A C 1
ATOM 659 O O . ILE A 1 83 ? 1.816 7.386 7.128 1.00 92.88 83 ILE A O 1
ATOM 663 N N . SER A 1 84 ? 0.566 7.266 8.975 1.00 90.38 84 SER A N 1
ATOM 664 C CA . SER A 1 84 ? 1.715 7.226 9.887 1.00 90.38 84 SER A CA 1
ATOM 665 C C . SER A 1 84 ? 1.398 6.519 11.207 1.00 90.38 84 SER A C 1
ATOM 667 O O . SER A 1 84 ? 0.242 6.315 11.576 1.00 90.38 84 SER A O 1
ATOM 669 N N . ASN A 1 85 ? 2.425 6.159 11.978 1.00 84.81 85 ASN A N 1
ATOM 670 C CA . ASN A 1 85 ? 2.237 5.548 13.300 1.00 84.81 85 ASN A CA 1
ATOM 671 C C . ASN A 1 85 ? 1.708 6.519 14.374 1.00 84.81 85 ASN A C 1
ATOM 673 O O . ASN A 1 85 ? 1.396 6.086 15.481 1.00 84.81 85 ASN A O 1
ATOM 677 N N . LYS A 1 86 ? 1.628 7.819 14.068 1.00 85.50 86 LYS A N 1
ATOM 678 C CA . LYS A 1 86 ? 1.159 8.872 14.985 1.00 85.50 86 LYS A CA 1
ATOM 679 C C . LYS A 1 86 ? -0.302 9.244 14.757 1.00 85.50 86 LYS A C 1
ATOM 681 O O . LYS A 1 86 ? -0.913 9.883 15.611 1.00 85.50 86 LYS A O 1
ATOM 686 N N . GLU A 1 87 ? -0.863 8.869 13.615 1.00 87.19 87 GLU A N 1
ATOM 687 C CA . GLU A 1 87 ? -2.193 9.294 13.211 1.00 87.19 87 GLU A CA 1
ATOM 688 C C . GLU A 1 87 ? -3.265 8.298 13.633 1.00 87.19 87 GLU A C 1
ATOM 690 O O . GLU A 1 87 ? -3.281 7.137 13.228 1.00 87.19 87 GLU A O 1
ATOM 695 N N . LYS A 1 88 ? -4.234 8.791 14.410 1.00 91.06 88 LYS A N 1
ATOM 696 C CA . LYS A 1 88 ? -5.394 8.006 14.853 1.00 91.06 88 LYS A CA 1
ATOM 697 C C . LYS A 1 88 ? -6.222 7.473 13.673 1.00 91.06 88 LYS A C 1
ATOM 699 O O . LYS A 1 88 ? -6.851 6.427 13.795 1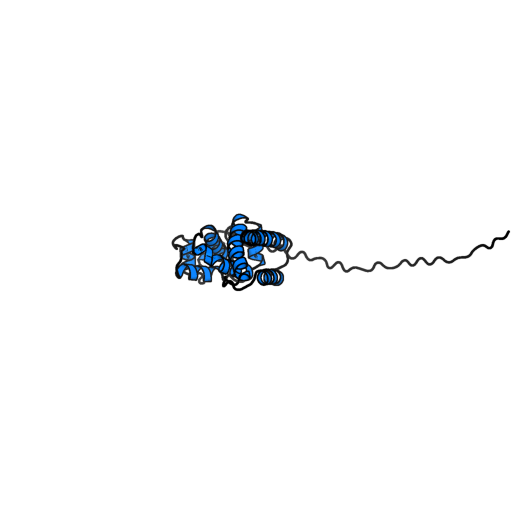.00 91.06 88 LYS A O 1
ATOM 704 N N . ALA A 1 89 ? -6.223 8.187 12.546 1.00 94.38 89 ALA A N 1
ATOM 705 C CA . ALA A 1 89 ? -6.980 7.834 11.348 1.00 94.38 89 ALA A CA 1
ATOM 706 C C . ALA A 1 89 ? -6.289 6.782 10.457 1.00 94.38 89 ALA A C 1
ATOM 708 O O . ALA A 1 89 ? -6.929 6.272 9.540 1.00 94.38 89 ALA A O 1
ATOM 709 N N . THR A 1 90 ? -5.035 6.400 10.741 1.00 95.56 90 THR A N 1
ATOM 710 C CA . THR A 1 90 ? -4.265 5.439 9.930 1.00 95.56 90 THR A CA 1
ATOM 711 C C . THR A 1 90 ? -5.021 4.145 9.607 1.00 95.56 90 THR A C 1
ATOM 713 O O . THR A 1 90 ? -5.039 3.778 8.432 1.00 95.56 90 THR A O 1
ATOM 716 N N . PRO A 1 91 ? -5.706 3.471 10.559 1.00 96.88 91 PRO A N 1
ATOM 717 C CA . PRO A 1 91 ? -6.463 2.265 10.233 1.00 96.88 91 PRO A CA 1
ATOM 718 C C . PRO A 1 91 ? -7.561 2.514 9.194 1.00 96.88 91 PRO A C 1
ATOM 720 O O . PRO A 1 91 ? -7.702 1.729 8.262 1.00 96.88 91 PRO A O 1
ATOM 723 N N . LEU A 1 92 ? -8.303 3.623 9.315 1.00 97.38 92 LEU A N 1
ATOM 724 C CA . LEU A 1 92 ? -9.353 3.995 8.363 1.00 97.38 92 LEU A CA 1
ATOM 725 C C . LEU A 1 92 ? -8.767 4.285 6.980 1.00 97.38 92 LEU A C 1
ATOM 727 O O . LEU A 1 92 ? -9.278 3.785 5.983 1.00 97.38 92 LEU A O 1
ATOM 731 N N . TYR A 1 93 ? -7.708 5.092 6.918 1.00 97.62 93 TYR A N 1
ATOM 732 C CA . TYR A 1 93 ? -7.122 5.518 5.647 1.00 97.62 93 TYR A CA 1
ATOM 733 C C . TYR A 1 93 ? -6.538 4.335 4.886 1.00 97.62 93 TYR A C 1
ATOM 735 O O . TYR A 1 93 ? -6.817 4.164 3.701 1.00 97.62 93 TYR A O 1
ATOM 743 N N . PHE A 1 94 ? -5.816 3.467 5.594 1.00 98.25 94 PHE A N 1
ATOM 744 C CA . PHE A 1 94 ? -5.281 2.243 5.021 1.00 98.25 94 PHE A CA 1
ATOM 745 C C . PHE A 1 94 ? -6.390 1.299 4.538 1.00 98.25 94 PHE A C 1
ATOM 747 O O . PHE A 1 94 ? -6.317 0.779 3.426 1.00 98.25 94 PHE A O 1
ATOM 754 N N . TYR A 1 95 ? -7.459 1.129 5.323 1.00 98.19 95 TYR A N 1
ATOM 755 C CA . TYR A 1 95 ? -8.615 0.327 4.919 1.00 98.19 95 TYR A CA 1
ATOM 756 C C . TYR A 1 95 ? -9.270 0.856 3.642 1.00 98.19 95 TYR A C 1
ATOM 758 O O . TYR A 1 95 ? -9.477 0.097 2.697 1.00 98.19 95 TYR A O 1
ATOM 766 N N . LEU A 1 96 ? -9.571 2.155 3.588 1.00 98.19 96 LEU A N 1
ATOM 767 C CA . LEU A 1 96 ? -10.204 2.772 2.424 1.00 98.19 96 LEU A CA 1
ATOM 768 C C . LEU A 1 96 ? -9.306 2.707 1.191 1.00 98.19 96 LEU A C 1
ATOM 770 O O . LEU A 1 96 ? -9.795 2.400 0.108 1.00 98.19 96 LEU A O 1
ATOM 774 N N . PHE A 1 97 ? -8.000 2.917 1.353 1.00 98.31 97 PHE A N 1
ATOM 775 C CA . PHE A 1 97 ? -7.054 2.742 0.259 1.00 98.31 97 PHE A CA 1
ATOM 776 C C . PHE A 1 97 ? -7.076 1.308 -0.286 1.00 98.31 97 PHE A C 1
ATOM 778 O O . PHE A 1 97 ? -7.200 1.112 -1.491 1.00 98.31 97 PHE A O 1
ATOM 785 N N . ASN A 1 98 ? -7.066 0.297 0.589 1.00 98.25 98 ASN A N 1
ATOM 786 C CA . ASN A 1 98 ? -7.150 -1.101 0.162 1.00 98.25 98 ASN A CA 1
ATOM 787 C C . ASN A 1 98 ? -8.469 -1.406 -0.568 1.00 98.25 98 ASN A C 1
ATOM 789 O O . ASN A 1 98 ? -8.468 -2.167 -1.534 1.00 98.25 98 ASN A O 1
ATOM 793 N N . GLN A 1 99 ? -9.586 -0.783 -0.170 1.00 96.94 99 GLN A N 1
ATOM 794 C CA . GLN A 1 99 ? -10.850 -0.892 -0.910 1.00 96.94 99 GLN A CA 1
ATOM 795 C C . GLN A 1 99 ? -10.748 -0.307 -2.324 1.00 96.94 99 GLN A C 1
ATOM 797 O O . GLN A 1 99 ? -11.340 -0.866 -3.248 1.00 96.94 99 GLN A O 1
ATOM 802 N N . ILE A 1 100 ? -9.992 0.780 -2.512 1.00 96.75 100 ILE A N 1
ATOM 803 C CA . ILE A 1 100 ? -9.707 1.323 -3.847 1.00 96.75 100 ILE A CA 1
ATOM 804 C C . ILE A 1 100 ? -8.852 0.330 -4.637 1.00 96.75 100 ILE A C 1
ATOM 806 O O . ILE A 1 100 ? -9.228 -0.023 -5.748 1.00 96.75 100 ILE A O 1
ATOM 810 N N . CYS A 1 101 ? -7.775 -0.203 -4.053 1.00 97.25 101 CYS A N 1
ATOM 811 C CA . CYS A 1 101 ? -6.924 -1.199 -4.712 1.00 97.25 101 CYS A CA 1
ATOM 812 C C . CYS A 1 101 ? -7.690 -2.439 -5.189 1.00 97.25 101 CYS A C 1
ATOM 814 O O . CYS A 1 101 ? -7.367 -2.983 -6.242 1.00 97.25 101 CYS A O 1
ATOM 816 N N . ILE A 1 102 ? -8.692 -2.893 -4.430 1.00 95.12 102 ILE A N 1
ATOM 817 C CA . ILE A 1 102 ? -9.534 -4.033 -4.817 1.00 95.12 102 ILE A CA 1
ATOM 818 C C . ILE A 1 102 ? -10.416 -3.695 -6.022 1.00 95.12 102 ILE A C 1
ATOM 820 O O . ILE A 1 102 ? -10.577 -4.533 -6.906 1.00 95.12 102 ILE A O 1
ATOM 824 N N . LYS A 1 103 ? -11.019 -2.501 -6.024 1.00 93.19 103 LYS A N 1
ATOM 825 C CA . LYS A 1 103 ? -12.044 -2.096 -6.999 1.00 93.19 103 LYS A CA 1
ATOM 826 C C . LYS A 1 103 ? -11.479 -1.452 -8.260 1.00 93.19 103 LYS A C 1
ATOM 828 O O . LYS A 1 103 ? -12.217 -1.321 -9.226 1.00 93.19 103 LYS A O 1
ATOM 833 N N . ALA A 1 104 ? -10.230 -1.002 -8.226 1.00 92.94 104 ALA A N 1
ATOM 834 C CA . ALA A 1 104 ? -9.618 -0.302 -9.338 1.00 92.94 104 ALA A CA 1
ATOM 835 C C . ALA A 1 104 ? -9.417 -1.210 -10.556 1.00 92.94 104 ALA A C 1
ATOM 837 O O . ALA A 1 104 ? -8.973 -2.356 -10.443 1.00 92.94 104 ALA A O 1
ATOM 838 N N . ASP A 1 105 ? -9.707 -0.637 -11.715 1.00 86.25 105 ASP A N 1
ATOM 839 C CA . ASP A 1 105 ? -9.478 -1.169 -13.048 1.00 86.25 105 ASP A CA 1
ATOM 840 C C . ASP A 1 105 ? -9.043 -0.027 -13.988 1.00 86.25 105 ASP A C 1
ATOM 842 O O . ASP A 1 105 ? -8.948 1.135 -13.575 1.00 86.25 105 ASP A O 1
ATOM 846 N N . GLY A 1 106 ? -8.711 -0.368 -15.238 1.00 88.25 106 GLY A N 1
ATOM 847 C CA . GLY A 1 106 ? -8.380 0.602 -16.287 1.00 88.25 106 GLY A CA 1
ATOM 848 C C . GLY A 1 106 ? -7.350 1.651 -15.853 1.00 88.25 106 GLY A C 1
ATOM 849 O O . GLY A 1 106 ? -6.365 1.328 -15.188 1.00 88.25 106 GLY A O 1
ATOM 850 N N . SER A 1 107 ? -7.610 2.919 -16.173 1.00 87.44 107 SER A N 1
ATOM 851 C CA . SER A 1 107 ? -6.696 4.034 -15.882 1.00 87.44 107 SER A CA 1
ATOM 852 C C . SER A 1 107 ? -6.468 4.286 -14.389 1.00 87.44 107 SER A C 1
ATOM 854 O O . SER A 1 107 ? -5.410 4.774 -13.998 1.00 87.44 107 SER A O 1
ATOM 856 N N . LEU A 1 108 ? -7.411 3.914 -13.515 1.00 90.56 108 LEU A N 1
ATOM 857 C CA . LEU A 1 108 ? -7.193 4.048 -12.075 1.00 90.56 108 LEU A CA 1
ATOM 858 C C . LEU A 1 108 ? -6.098 3.089 -11.596 1.00 90.56 108 LEU A C 1
ATOM 860 O O . LEU A 1 108 ? -5.318 3.447 -10.718 1.00 90.56 108 LEU A O 1
ATOM 864 N N . SER A 1 109 ? -6.014 1.888 -12.174 1.00 91.75 109 SER A N 1
ATOM 865 C CA . SER A 1 109 ? -4.976 0.917 -11.814 1.00 91.75 109 SER A CA 1
ATOM 866 C C . SER A 1 109 ? -3.562 1.386 -12.173 1.00 91.75 109 SER A C 1
ATOM 868 O O . SER A 1 109 ? -2.633 1.124 -11.411 1.00 91.75 109 SER A O 1
ATOM 870 N N . GLU A 1 110 ? -3.421 2.159 -13.254 1.00 90.38 110 GLU A N 1
ATOM 871 C CA . GLU A 1 110 ? -2.140 2.691 -13.740 1.00 90.38 110 GLU A CA 1
ATOM 872 C C . GLU A 1 110 ? -1.506 3.660 -12.735 1.00 90.38 110 GLU A C 1
ATOM 874 O O . GLU A 1 110 ? -0.301 3.655 -12.520 1.00 90.38 110 GLU A O 1
ATOM 879 N N . ILE A 1 111 ? -2.307 4.464 -12.030 1.00 92.69 111 ILE A N 1
ATOM 880 C CA . ILE A 1 111 ? -1.757 5.428 -11.065 1.00 92.69 111 ILE A CA 1
ATOM 881 C C . ILE A 1 111 ? -1.513 4.825 -9.675 1.00 92.69 111 ILE A C 1
ATOM 883 O O . ILE A 1 111 ? -0.844 5.446 -8.843 1.00 92.69 111 ILE A O 1
ATOM 887 N N . LEU A 1 112 ? -2.054 3.636 -9.380 1.00 96.50 112 LEU A N 1
ATOM 888 C CA . LEU A 1 112 ? -2.031 3.072 -8.028 1.00 96.50 112 LEU A CA 1
ATOM 889 C C . LEU A 1 112 ? -0.655 2.585 -7.580 1.00 96.50 112 LEU A C 1
ATOM 891 O O . LEU A 1 112 ? -0.413 2.579 -6.371 1.00 96.50 112 LEU A O 1
ATOM 895 N N . GLY A 1 113 ? 0.253 2.223 -8.490 1.00 96.75 113 GLY A N 1
ATOM 896 C CA . GLY A 1 113 ? 1.598 1.771 -8.113 1.00 96.75 113 GLY A CA 1
ATOM 897 C C . GLY A 1 113 ? 2.371 2.839 -7.333 1.00 96.75 113 GLY A C 1
ATOM 898 O O . GLY A 1 113 ? 2.922 2.557 -6.264 1.00 96.75 113 GLY A O 1
ATOM 899 N N . ASN A 1 114 ? 2.269 4.101 -7.762 1.00 95.62 114 ASN A N 1
ATOM 900 C CA . ASN A 1 114 ? 2.843 5.256 -7.062 1.00 95.62 114 ASN A CA 1
ATOM 901 C C . ASN A 1 114 ? 2.318 5.387 -5.623 1.00 95.62 114 ASN A C 1
ATOM 903 O O . ASN A 1 114 ? 3.078 5.568 -4.667 1.00 95.62 114 ASN A O 1
ATOM 907 N N . TYR A 1 115 ? 1.004 5.251 -5.444 1.00 97.56 115 TYR A N 1
ATOM 908 C CA . TYR A 1 115 ? 0.384 5.349 -4.125 1.00 97.56 115 TYR A CA 1
ATOM 909 C C . TYR A 1 115 ? 0.672 4.135 -3.237 1.00 97.56 115 TYR A C 1
ATOM 911 O O . TYR A 1 115 ? 0.860 4.300 -2.028 1.00 97.56 115 TYR A O 1
ATOM 919 N N . CYS A 1 116 ? 0.765 2.937 -3.821 1.00 98.25 116 CYS A N 1
ATOM 920 C CA . CYS A 1 116 ? 1.182 1.730 -3.112 1.00 98.25 116 CYS A CA 1
ATOM 921 C C . CYS A 1 116 ? 2.600 1.899 -2.557 1.00 98.25 116 CYS A C 1
ATOM 923 O O . CYS A 1 116 ? 2.822 1.621 -1.377 1.00 98.25 116 CYS A O 1
ATOM 925 N N . GLN A 1 117 ? 3.538 2.431 -3.353 1.00 97.69 117 GLN A N 1
ATOM 926 C CA . GLN A 1 117 ? 4.908 2.680 -2.895 1.00 97.69 117 GLN A CA 1
ATOM 927 C C . GLN A 1 117 ? 4.916 3.676 -1.739 1.00 97.69 117 GLN A C 1
ATOM 929 O O . GLN A 1 117 ? 5.527 3.413 -0.701 1.00 97.69 117 GLN A O 1
ATOM 934 N N . LYS A 1 118 ? 4.168 4.775 -1.870 1.00 96.88 118 LYS A N 1
ATOM 935 C CA . LYS A 1 118 ? 4.051 5.785 -0.817 1.00 96.88 118 LYS A CA 1
ATOM 936 C C . LYS A 1 118 ? 3.517 5.198 0.493 1.00 96.88 118 LYS A C 1
ATOM 938 O O . LYS A 1 118 ? 4.123 5.406 1.539 1.00 96.88 118 LYS A O 1
ATOM 943 N N . ILE A 1 119 ? 2.429 4.427 0.460 1.00 97.38 119 ILE A N 1
ATOM 944 C CA . ILE A 1 119 ? 1.842 3.818 1.668 1.00 97.38 119 ILE A CA 1
ATOM 945 C C . ILE A 1 119 ? 2.797 2.827 2.321 1.00 97.38 119 ILE A C 1
ATOM 947 O O . ILE A 1 119 ? 3.020 2.886 3.534 1.00 97.38 119 ILE A O 1
ATOM 951 N N . VAL A 1 120 ? 3.381 1.939 1.517 1.00 97.50 120 VAL A N 1
ATOM 952 C CA . VAL A 1 120 ? 4.313 0.924 2.003 1.00 97.50 120 VAL A CA 1
ATOM 953 C C . VAL A 1 120 ? 5.529 1.582 2.661 1.00 97.50 120 VAL A C 1
ATOM 955 O O . VAL A 1 120 ? 5.931 1.170 3.746 1.00 97.50 120 VAL A O 1
ATOM 958 N N . LEU A 1 121 ? 6.082 2.646 2.070 1.00 96.00 121 LEU A N 1
ATOM 959 C CA . LEU A 1 121 ? 7.251 3.347 2.610 1.00 96.00 121 LEU A CA 1
ATOM 960 C C . LEU A 1 121 ? 6.942 4.276 3.796 1.00 96.00 121 LEU A C 1
ATOM 962 O O . LEU A 1 121 ? 7.851 4.562 4.584 1.00 96.00 121 LEU A O 1
ATOM 966 N N . SER A 1 122 ? 5.697 4.734 3.940 1.00 94.88 122 SER A N 1
ATOM 967 C CA . SER A 1 122 ? 5.249 5.578 5.055 1.00 94.88 122 SER A CA 1
ATOM 968 C C . SER A 1 122 ? 5.168 4.819 6.380 1.00 94.88 122 SER A C 1
ATOM 970 O O . SER A 1 122 ? 5.564 5.349 7.420 1.00 94.88 122 SER A O 1
ATOM 972 N N . PHE A 1 123 ? 4.696 3.566 6.366 1.00 95.25 123 PHE A N 1
ATOM 973 C CA . PHE A 1 123 ? 4.646 2.733 7.572 1.00 95.25 123 PHE A CA 1
ATOM 974 C C . PHE A 1 123 ? 4.946 1.242 7.284 1.00 95.25 123 PHE A C 1
ATOM 976 O O . PHE A 1 123 ? 4.064 0.389 7.426 1.00 95.25 123 PHE A O 1
ATOM 983 N N . PRO A 1 124 ? 6.208 0.894 6.948 1.00 95.38 124 PRO A N 1
ATOM 984 C CA . PRO A 1 124 ? 6.589 -0.420 6.415 1.00 95.38 124 PRO A CA 1
ATOM 985 C C . PRO A 1 124 ? 6.105 -1.618 7.221 1.00 95.38 124 PRO A C 1
ATOM 987 O O . PRO A 1 124 ? 5.464 -2.516 6.680 1.00 95.38 124 PRO A O 1
ATOM 990 N N . SER A 1 125 ? 6.385 -1.640 8.526 1.00 94.69 125 SER A N 1
ATOM 991 C CA . SER A 1 125 ? 6.028 -2.785 9.364 1.00 94.69 125 SER A CA 1
ATOM 992 C C . SER A 1 125 ? 4.518 -2.989 9.456 1.00 94.69 125 SER A C 1
ATOM 994 O O . SER A 1 125 ? 4.072 -4.129 9.432 1.00 94.69 125 SER A O 1
ATOM 996 N N . TYR A 1 126 ? 3.738 -1.907 9.519 1.00 95.69 126 TYR A N 1
ATOM 997 C CA . TYR A 1 126 ? 2.278 -1.975 9.590 1.00 95.69 126 TYR A CA 1
ATOM 998 C C . TYR A 1 126 ? 1.680 -2.560 8.311 1.00 95.69 126 TYR A C 1
ATOM 1000 O O . TYR A 1 126 ? 0.854 -3.474 8.374 1.00 95.69 126 TYR A O 1
ATOM 1008 N N . VAL A 1 127 ? 2.132 -2.051 7.162 1.00 97.38 127 VAL A N 1
ATOM 1009 C CA . VAL A 1 127 ? 1.610 -2.425 5.845 1.00 97.38 127 VAL A CA 1
ATOM 1010 C C . VAL A 1 127 ? 2.052 -3.834 5.469 1.00 97.38 127 VAL A C 1
ATOM 1012 O O . VAL A 1 127 ? 1.211 -4.684 5.211 1.00 97.38 127 VAL A O 1
ATOM 1015 N N . VAL A 1 128 ? 3.349 -4.141 5.505 1.00 97.31 128 VAL A N 1
ATOM 1016 C CA . VAL A 1 128 ? 3.858 -5.449 5.055 1.00 97.31 128 VAL A CA 1
ATOM 1017 C C . VAL A 1 128 ? 3.310 -6.593 5.911 1.00 97.31 128 VAL A C 1
ATOM 1019 O O . VAL A 1 128 ? 2.899 -7.615 5.370 1.00 97.31 128 VAL A O 1
ATOM 1022 N N . VAL A 1 129 ? 3.216 -6.417 7.237 1.00 96.44 129 VAL A N 1
ATOM 1023 C CA . VAL A 1 129 ? 2.605 -7.434 8.115 1.00 96.44 129 VAL A CA 1
ATOM 1024 C C . VAL A 1 129 ? 1.129 -7.659 7.780 1.00 96.44 129 VAL A C 1
ATOM 1026 O O . VAL A 1 129 ? 0.648 -8.786 7.900 1.00 96.44 129 VAL A O 1
ATOM 1029 N N . TYR A 1 130 ? 0.409 -6.617 7.357 1.00 97.44 130 TYR A N 1
ATOM 1030 C CA . TYR A 1 130 ? -0.967 -6.760 6.891 1.00 97.44 130 TYR A CA 1
ATOM 1031 C C . TYR A 1 130 ? -1.045 -7.565 5.599 1.00 97.44 130 TYR A C 1
ATOM 1033 O O . TYR A 1 130 ? -1.839 -8.500 5.509 1.00 97.44 130 TYR A O 1
ATOM 1041 N N . LEU A 1 131 ? -0.212 -7.212 4.616 1.00 98.00 131 LEU A N 1
ATOM 1042 C CA . LEU A 1 131 ? -0.188 -7.868 3.312 1.00 98.00 131 LEU A CA 1
ATOM 1043 C C . LEU A 1 131 ? 0.123 -9.363 3.457 1.00 98.00 131 LEU A C 1
ATOM 1045 O O . LEU A 1 131 ? -0.590 -10.187 2.897 1.00 98.00 131 LEU A O 1
ATOM 1049 N N . GLY A 1 132 ? 1.081 -9.730 4.315 1.00 96.44 132 GLY A N 1
ATOM 1050 C CA . GLY A 1 132 ? 1.408 -11.135 4.591 1.00 96.44 132 GLY A CA 1
ATOM 1051 C C . GLY A 1 132 ? 0.271 -11.964 5.208 1.00 96.44 132 GLY A C 1
ATOM 1052 O O . GLY A 1 132 ? 0.369 -13.186 5.251 1.00 96.44 132 GLY A O 1
ATOM 1053 N N . LYS A 1 133 ? -0.807 -11.329 5.691 1.00 96.06 133 LYS A N 1
ATOM 1054 C CA . LYS A 1 133 ? -2.018 -11.997 6.206 1.00 96.06 133 LYS A CA 1
ATOM 1055 C C . LYS A 1 133 ? -3.204 -11.930 5.240 1.00 96.06 133 LYS A C 1
ATOM 1057 O O . LYS A 1 133 ? -4.212 -12.582 5.488 1.00 96.06 133 LYS A O 1
ATOM 1062 N N . ASN A 1 134 ? -3.106 -11.133 4.176 1.00 97.62 134 ASN A N 1
ATOM 1063 C CA . ASN A 1 134 ? -4.204 -10.8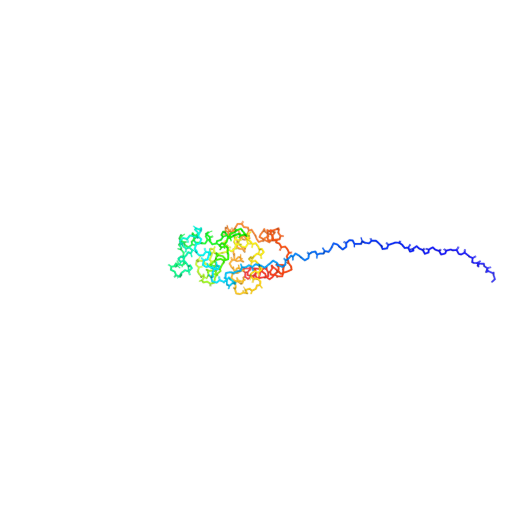15 3.269 1.00 97.62 134 ASN A CA 1
ATOM 1064 C C . ASN A 1 134 ? -3.755 -11.009 1.817 1.00 97.62 134 ASN A C 1
ATOM 1066 O O . ASN A 1 134 ? -3.483 -10.041 1.107 1.00 97.62 134 ASN A O 1
ATOM 1070 N N . GLU A 1 135 ? -3.706 -12.267 1.373 1.00 96.56 135 GLU A N 1
ATOM 1071 C CA . GLU A 1 135 ? -3.168 -12.671 0.063 1.00 96.56 135 GLU A CA 1
ATOM 1072 C C . GLU A 1 135 ? -3.790 -11.905 -1.118 1.00 96.56 135 GLU A C 1
ATOM 1074 O O . GLU A 1 135 ? -3.084 -11.463 -2.019 1.00 96.56 135 GLU A O 1
ATOM 1079 N N . GLY A 1 136 ? -5.107 -11.671 -1.105 1.00 96.81 136 GLY A N 1
ATOM 1080 C CA . GLY A 1 136 ? -5.766 -10.917 -2.177 1.00 96.81 136 GLY A CA 1
ATOM 1081 C C . GLY A 1 136 ? -5.271 -9.470 -2.294 1.00 96.81 136 GLY A C 1
ATOM 1082 O O . GLY A 1 136 ? -5.078 -8.969 -3.399 1.00 96.81 136 GLY A O 1
ATOM 1083 N N . ILE A 1 137 ? -5.019 -8.803 -1.162 1.00 97.94 137 ILE A N 1
ATOM 1084 C CA . ILE A 1 137 ? -4.475 -7.436 -1.147 1.00 97.94 137 ILE A CA 1
ATOM 1085 C C . ILE A 1 137 ? -2.989 -7.448 -1.496 1.00 97.94 137 ILE A C 1
ATOM 1087 O O . ILE A 1 137 ? -2.542 -6.584 -2.244 1.00 97.94 137 ILE A O 1
ATOM 1091 N N . LEU A 1 138 ? -2.241 -8.437 -0.997 1.00 98.38 138 LEU A N 1
ATOM 1092 C CA . LEU A 1 138 ? -0.836 -8.650 -1.340 1.00 98.38 138 LEU A CA 1
ATOM 1093 C C . LEU A 1 138 ? -0.644 -8.693 -2.857 1.00 98.38 138 LEU A C 1
ATOM 1095 O O . LEU A 1 138 ? 0.136 -7.906 -3.383 1.00 98.38 138 LEU A O 1
ATOM 1099 N N . LYS A 1 139 ? -1.418 -9.534 -3.553 1.00 98.00 139 LYS A N 1
ATOM 1100 C CA . LYS A 1 139 ? -1.361 -9.667 -5.015 1.00 98.00 139 LYS A CA 1
ATOM 1101 C C . LYS A 1 139 ? -1.702 -8.368 -5.736 1.00 98.00 139 LYS A C 1
ATOM 1103 O O . LYS A 1 139 ? -1.049 -8.025 -6.711 1.00 98.00 139 LYS A O 1
ATOM 1108 N N . LYS A 1 140 ? -2.675 -7.599 -5.234 1.00 98.12 140 LYS A N 1
ATOM 1109 C CA . LYS A 1 140 ? -2.996 -6.274 -5.793 1.00 98.12 140 LYS A CA 1
ATOM 1110 C C . LYS A 1 140 ? -1.844 -5.285 -5.641 1.00 98.12 140 LYS A C 1
ATOM 1112 O O . LYS A 1 140 ? -1.491 -4.621 -6.607 1.00 98.12 140 LYS A O 1
ATOM 1117 N N . TYR A 1 141 ? -1.232 -5.208 -4.460 1.00 98.50 141 TYR A N 1
ATOM 1118 C CA . TYR A 1 141 ? -0.061 -4.353 -4.249 1.00 98.50 141 TYR A CA 1
ATOM 1119 C C . TYR A 1 141 ? 1.116 -4.792 -5.115 1.00 98.50 141 TYR A C 1
ATOM 1121 O O . TYR A 1 141 ? 1.766 -3.941 -5.713 1.00 98.50 141 TYR A O 1
ATOM 1129 N N . ALA A 1 142 ? 1.376 -6.099 -5.191 1.00 98.31 142 ALA A N 1
ATOM 1130 C CA . ALA A 1 142 ? 2.440 -6.657 -6.011 1.00 98.31 142 ALA A CA 1
ATOM 1131 C C . ALA A 1 142 ? 2.227 -6.363 -7.498 1.00 98.31 142 ALA A C 1
ATOM 1133 O O . ALA A 1 142 ? 3.167 -5.942 -8.155 1.00 98.31 142 ALA A O 1
ATOM 1134 N N . GLN A 1 143 ? 0.997 -6.483 -8.003 1.00 97.75 143 GLN A N 1
ATOM 1135 C CA . GLN A 1 143 ? 0.656 -6.127 -9.378 1.00 97.75 143 GLN A CA 1
ATOM 1136 C C . GLN A 1 143 ? 0.937 -4.645 -9.665 1.00 97.75 143 GLN A C 1
ATOM 1138 O O . GLN A 1 143 ? 1.689 -4.325 -10.581 1.00 97.75 143 GLN A O 1
ATOM 1143 N N . TYR A 1 144 ? 0.372 -3.735 -8.863 1.00 97.94 144 TYR A N 1
ATOM 1144 C CA . TYR A 1 144 ? 0.521 -2.295 -9.099 1.00 97.94 144 TYR A CA 1
ATOM 1145 C C . TYR A 1 144 ? 1.967 -1.817 -8.939 1.00 97.94 144 TYR A C 1
ATOM 1147 O O . TYR A 1 144 ? 2.425 -0.975 -9.704 1.00 97.94 144 TYR A O 1
ATOM 1155 N N . LEU A 1 145 ? 2.697 -2.342 -7.951 1.00 97.75 145 LEU A N 1
ATOM 1156 C CA . LEU A 1 145 ? 4.108 -2.011 -7.765 1.00 97.75 145 LEU A CA 1
ATOM 1157 C C . LEU A 1 145 ? 4.992 -2.666 -8.815 1.00 97.75 145 LEU A C 1
ATOM 1159 O O . LEU A 1 145 ? 5.881 -2.000 -9.317 1.00 97.75 145 LEU A O 1
ATOM 1163 N N . GLY A 1 146 ? 4.769 -3.938 -9.137 1.00 97.69 146 GLY A N 1
ATOM 1164 C CA . GLY A 1 146 ? 5.581 -4.685 -10.092 1.00 97.69 146 GLY A CA 1
ATOM 1165 C C . GLY A 1 146 ? 5.586 -4.022 -11.463 1.00 97.69 146 GLY A C 1
ATOM 1166 O O . GLY A 1 146 ? 6.660 -3.802 -12.009 1.00 97.69 146 GLY A O 1
ATOM 1167 N N . TYR A 1 147 ? 4.419 -3.593 -11.957 1.00 96.38 147 TYR A N 1
ATOM 1168 C CA . TYR A 1 147 ? 4.322 -2.840 -13.211 1.00 96.38 147 TYR A CA 1
ATOM 1169 C C . TYR A 1 147 ? 5.128 -1.539 -13.175 1.00 96.38 147 TYR A C 1
ATOM 1171 O O . TYR A 1 147 ? 5.982 -1.313 -14.030 1.00 96.38 147 TYR A O 1
ATOM 1179 N N . GLU A 1 148 ? 4.908 -0.695 -12.164 1.00 97.25 148 GLU A N 1
ATOM 1180 C CA . GLU A 1 148 ? 5.612 0.588 -12.067 1.00 97.25 148 GLU A CA 1
ATOM 1181 C C . GLU A 1 148 ? 7.117 0.419 -11.844 1.00 97.25 148 GLU A C 1
ATOM 1183 O O . GLU A 1 148 ? 7.910 1.174 -12.397 1.00 97.25 148 GLU A O 1
ATOM 1188 N N . LEU A 1 149 ? 7.530 -0.573 -11.056 1.00 97.75 149 LEU A N 1
ATOM 1189 C CA . LEU A 1 149 ? 8.935 -0.858 -10.786 1.00 97.75 149 LEU A CA 1
ATOM 1190 C C . LEU A 1 149 ? 9.639 -1.411 -12.025 1.00 97.75 149 LEU A C 1
ATOM 1192 O O . LEU A 1 149 ? 10.733 -0.952 -12.325 1.00 97.75 149 LEU A O 1
ATOM 1196 N N . TYR A 1 150 ? 9.010 -2.315 -12.778 1.00 97.44 150 TYR A N 1
ATOM 1197 C CA . TYR A 1 150 ? 9.532 -2.770 -14.069 1.00 97.44 150 TYR A CA 1
ATOM 1198 C C . TYR A 1 150 ? 9.745 -1.585 -15.016 1.00 97.44 150 TYR A C 1
ATOM 1200 O O . TYR A 1 150 ? 10.860 -1.322 -15.465 1.00 97.44 150 TYR A O 1
ATOM 1208 N N . PHE A 1 151 ? 8.702 -0.780 -15.232 1.00 96.31 151 PHE A N 1
ATOM 1209 C CA . PHE A 1 151 ? 8.796 0.385 -16.108 1.00 96.31 151 PHE A CA 1
ATOM 1210 C C . PHE A 1 151 ? 9.765 1.449 -15.584 1.00 96.31 151 PHE A C 1
ATOM 1212 O O . PHE A 1 151 ? 10.277 2.253 -16.366 1.00 96.31 151 PHE A O 1
ATOM 1219 N N . LYS A 1 152 ? 10.046 1.483 -14.277 1.00 96.94 152 LYS A N 1
ATOM 1220 C CA . LYS A 1 152 ? 11.057 2.368 -13.694 1.00 96.94 152 LYS A CA 1
ATOM 1221 C C . LYS A 1 152 ? 12.461 1.956 -14.107 1.00 96.94 152 LYS A C 1
ATOM 1223 O O . LYS A 1 152 ? 13.250 2.837 -14.445 1.00 96.94 152 LYS A O 1
ATOM 1228 N N . GLU A 1 153 ? 12.755 0.658 -14.095 1.00 94.88 153 GLU A N 1
ATOM 1229 C CA . GLU A 1 153 ? 14.043 0.127 -14.552 1.00 94.88 153 GLU A CA 1
ATOM 1230 C C . GLU A 1 153 ? 14.218 0.331 -16.070 1.00 94.88 153 GLU A C 1
ATOM 1232 O O . GLU A 1 153 ? 15.298 0.715 -16.514 1.00 94.88 153 GLU A O 1
ATOM 1237 N N . GLU A 1 154 ? 13.132 0.238 -16.846 1.00 94.88 154 GLU A N 1
ATOM 1238 C CA . GLU A 1 154 ? 13.109 0.571 -18.283 1.00 94.88 154 GLU A CA 1
ATOM 1239 C C . GLU A 1 154 ? 13.115 2.089 -18.579 1.00 94.88 154 GLU A C 1
ATOM 1241 O O . GLU A 1 154 ? 13.179 2.519 -19.732 1.00 94.88 154 GLU A O 1
ATOM 1246 N N . GLY A 1 155 ? 13.034 2.940 -17.550 1.00 93.56 155 GLY A N 1
ATOM 1247 C CA . GLY A 1 155 ? 13.095 4.400 -17.686 1.00 93.56 155 GLY A CA 1
ATOM 1248 C C . GLY A 1 155 ? 11.814 5.075 -18.198 1.00 93.56 155 GLY A C 1
ATOM 1249 O O . GLY A 1 155 ? 11.875 6.209 -18.674 1.00 93.56 155 GLY A O 1
ATOM 1250 N N . THR A 1 156 ? 10.661 4.411 -18.099 1.00 92.94 156 THR A N 1
ATOM 1251 C CA . THR A 1 156 ? 9.353 4.910 -18.570 1.00 92.94 156 THR A CA 1
ATOM 1252 C C . THR A 1 156 ? 8.360 5.232 -17.449 1.00 92.94 156 THR A C 1
ATOM 1254 O O . THR A 1 156 ? 7.438 6.016 -17.673 1.00 92.94 156 THR A O 1
ATOM 1257 N N . SER A 1 157 ? 8.561 4.712 -16.233 1.00 93.50 157 SER A N 1
ATOM 1258 C CA . SER A 1 157 ? 7.759 5.080 -15.056 1.00 93.50 157 SER A CA 1
ATOM 1259 C C . SER A 1 157 ? 8.324 6.290 -14.301 1.00 93.50 157 SER A C 1
ATOM 1261 O O . SER A 1 157 ? 9.537 6.485 -14.159 1.00 93.50 157 SER A O 1
ATOM 1263 N N . MET A 1 158 ? 7.406 7.079 -13.740 1.00 90.25 158 MET A N 1
ATOM 1264 C CA . MET A 1 158 ? 7.684 8.241 -12.893 1.00 90.25 158 MET A CA 1
ATOM 1265 C C . MET A 1 158 ? 7.659 7.927 -11.391 1.00 90.25 158 MET A C 1
ATOM 1267 O O . MET A 1 158 ? 7.773 8.853 -10.584 1.00 90.25 158 MET A O 1
ATOM 1271 N N . ILE A 1 159 ? 7.534 6.655 -11.000 1.00 94.38 159 ILE A N 1
ATOM 1272 C CA . ILE A 1 159 ? 7.575 6.245 -9.593 1.00 94.38 159 ILE A CA 1
ATOM 1273 C C . ILE A 1 159 ? 8.878 6.695 -8.925 1.00 94.38 159 ILE A C 1
ATOM 1275 O O . ILE A 1 159 ? 9.929 6.773 -9.565 1.00 94.38 159 ILE A O 1
ATOM 1279 N N . GLU A 1 160 ? 8.813 7.068 -7.648 1.00 94.25 160 GLU A N 1
ATOM 1280 C CA . GLU A 1 160 ? 9.900 7.797 -6.984 1.00 94.25 160 GLU A CA 1
ATOM 1281 C C . GLU A 1 160 ? 11.159 6.936 -6.838 1.00 94.25 160 GLU A C 1
ATOM 1283 O O . GLU A 1 160 ? 12.251 7.369 -7.212 1.00 94.25 160 GLU A O 1
ATOM 1288 N N . TYR A 1 161 ? 10.999 5.704 -6.355 1.00 96.88 161 TYR A N 1
ATOM 1289 C CA . TYR A 1 161 ? 12.111 4.803 -6.056 1.00 96.88 161 TYR A CA 1
ATOM 1290 C C . TYR A 1 161 ? 12.165 3.616 -7.019 1.00 96.88 161 TYR A C 1
ATOM 1292 O O . TYR A 1 161 ? 11.132 3.016 -7.320 1.00 96.88 161 TYR A O 1
ATOM 1300 N N . SER A 1 162 ? 13.388 3.269 -7.440 1.00 97.25 162 SER A N 1
ATOM 1301 C CA . SER A 1 162 ? 13.713 2.020 -8.146 1.00 97.25 162 SER A CA 1
ATOM 1302 C C . SER A 1 162 ? 13.389 0.796 -7.288 1.00 97.25 162 SER A C 1
ATOM 1304 O O . SER A 1 162 ? 13.174 0.916 -6.073 1.00 97.25 162 SER A O 1
ATOM 1306 N N . TYR A 1 163 ? 13.408 -0.404 -7.875 1.00 97.50 163 TYR A N 1
ATOM 1307 C CA . TYR A 1 163 ? 13.129 -1.605 -7.089 1.00 97.50 163 TYR A CA 1
ATOM 1308 C C . TYR A 1 163 ? 14.213 -1.853 -6.034 1.00 97.50 163 TYR A C 1
ATOM 1310 O O . TYR A 1 163 ? 13.921 -2.159 -4.873 1.00 97.50 163 TYR A O 1
ATOM 131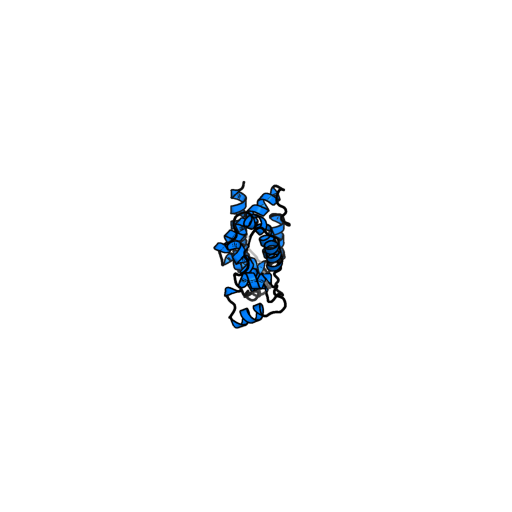8 N N . SER A 1 164 ? 15.475 -1.629 -6.403 1.00 97.12 164 SER A N 1
ATOM 1319 C CA . SER A 1 164 ? 16.612 -1.724 -5.483 1.00 97.12 164 SER A CA 1
ATOM 1320 C C . SER A 1 164 ? 16.482 -0.751 -4.302 1.00 97.12 164 SER A C 1
ATOM 1322 O O . SER A 1 164 ? 16.608 -1.157 -3.139 1.00 97.12 164 SER A O 1
ATOM 1324 N N . ASP A 1 165 ? 16.149 0.516 -4.574 1.00 97.25 165 ASP A N 1
ATOM 1325 C CA . ASP A 1 165 ? 15.979 1.536 -3.534 1.00 97.25 165 ASP A CA 1
ATOM 1326 C C . ASP A 1 165 ? 14.777 1.237 -2.639 1.00 97.25 165 ASP A C 1
ATOM 1328 O O . ASP A 1 165 ? 14.872 1.334 -1.413 1.00 97.25 165 ASP A O 1
ATOM 1332 N N . PHE A 1 166 ? 13.664 0.794 -3.227 1.00 97.25 166 PHE A N 1
ATOM 1333 C CA . PHE A 1 166 ? 12.478 0.381 -2.487 1.00 97.25 166 PHE A CA 1
ATOM 1334 C C . PHE A 1 166 ? 12.802 -0.734 -1.482 1.00 97.25 166 PHE A C 1
ATOM 1336 O O . PHE A 1 166 ? 12.487 -0.612 -0.291 1.00 97.25 166 PHE A O 1
ATOM 1343 N N . LYS A 1 167 ? 13.517 -1.784 -1.915 1.00 96.56 167 LYS A N 1
ATOM 1344 C CA . LYS A 1 167 ? 13.946 -2.881 -1.029 1.00 96.56 167 LYS A CA 1
ATOM 1345 C C . LYS A 1 167 ? 14.857 -2.390 0.090 1.00 96.56 167 LYS A C 1
ATOM 1347 O O . LYS A 1 167 ? 14.697 -2.789 1.250 1.00 96.56 167 LYS A O 1
ATOM 1352 N N . LYS A 1 168 ? 15.803 -1.511 -0.246 1.00 95.81 168 LYS A N 1
ATOM 1353 C CA . LYS A 1 168 ? 16.720 -0.909 0.722 1.00 95.81 168 LYS A CA 1
ATOM 1354 C C . LYS A 1 168 ? 15.951 -0.137 1.792 1.00 95.81 168 LYS A C 1
ATOM 1356 O O . LYS A 1 168 ? 16.123 -0.418 2.979 1.00 95.81 168 LYS A O 1
ATOM 1361 N N . MET A 1 169 ? 15.039 0.748 1.397 1.00 94.81 169 MET A N 1
ATOM 1362 C CA . MET A 1 169 ? 14.248 1.556 2.329 1.00 94.81 169 MET A CA 1
ATOM 1363 C C . MET A 1 169 ? 13.396 0.704 3.272 1.00 94.81 169 MET A C 1
ATOM 1365 O O . MET A 1 169 ? 13.305 1.012 4.463 1.00 94.81 169 MET A O 1
ATOM 1369 N N . LEU A 1 170 ? 12.807 -0.388 2.779 1.00 93.94 170 LEU A N 1
ATOM 1370 C CA . LEU A 1 170 ? 12.050 -1.317 3.620 1.00 93.94 170 LEU A CA 1
ATOM 1371 C C . LEU A 1 170 ? 12.933 -2.025 4.647 1.00 93.94 170 LEU A C 1
ATOM 1373 O O . LEU A 1 170 ? 12.545 -2.160 5.807 1.00 93.94 170 LEU A O 1
ATOM 1377 N N . SER A 1 171 ? 14.154 -2.396 4.264 1.00 88.25 171 SER A N 1
ATOM 1378 C CA . SER A 1 171 ? 15.109 -3.028 5.180 1.00 88.25 171 SER A CA 1
ATOM 1379 C C . SER A 1 171 ? 15.632 -2.092 6.286 1.00 88.25 171 SER A C 1
ATOM 1381 O O . SER A 1 171 ? 16.036 -2.572 7.355 1.00 88.25 171 SER A O 1
ATOM 1383 N N . GLU A 1 172 ? 15.621 -0.778 6.036 1.00 89.06 172 GLU A N 1
ATOM 1384 C CA . GLU A 1 172 ? 16.134 0.269 6.931 1.00 89.06 172 GLU A CA 1
ATOM 1385 C C . GLU A 1 172 ? 15.057 0.839 7.863 1.00 89.06 172 GLU A C 1
ATOM 1387 O O . GLU A 1 172 ? 15.315 1.058 9.046 1.00 89.06 172 GLU A O 1
ATOM 1392 N N . LYS A 1 173 ? 13.843 1.079 7.352 1.00 82.44 173 LYS A N 1
ATOM 1393 C CA . LYS A 1 173 ? 12.769 1.767 8.090 1.00 82.44 173 LYS A CA 1
ATOM 1394 C C . LYS A 1 173 ? 11.922 0.844 8.970 1.00 82.44 173 LYS A C 1
ATOM 1396 O O . LYS A 1 173 ? 11.155 1.329 9.802 1.00 82.44 173 LYS A O 1
ATOM 1401 N N . ALA A 1 174 ? 12.002 -0.468 8.772 1.00 78.94 174 ALA A N 1
ATOM 1402 C CA . ALA A 1 174 ? 11.121 -1.412 9.443 1.00 78.94 174 ALA A CA 1
ATOM 1403 C C . ALA A 1 174 ? 11.638 -1.878 10.808 1.00 78.94 174 ALA A C 1
ATOM 1405 O O . ALA A 1 174 ? 12.827 -2.117 11.024 1.00 78.94 174 ALA A O 1
ATOM 1406 N N . ILE A 1 175 ? 10.697 -2.119 11.719 1.00 76.88 175 ILE A N 1
ATOM 1407 C CA . ILE A 1 175 ? 10.960 -2.850 12.954 1.00 76.88 175 ILE A CA 1
ATOM 1408 C C . ILE A 1 175 ? 11.088 -4.330 12.594 1.00 76.88 175 ILE A C 1
ATOM 1410 O O . ILE A 1 175 ? 10.139 -4.955 12.117 1.00 76.88 175 ILE A O 1
ATOM 1414 N N . ARG A 1 176 ? 12.284 -4.883 12.807 1.00 77.06 176 ARG A N 1
ATOM 1415 C CA . ARG A 1 176 ? 12.619 -6.261 12.439 1.00 77.06 176 ARG A CA 1
ATOM 1416 C C . ARG A 1 176 ? 11.984 -7.241 13.420 1.00 77.06 176 ARG A C 1
ATOM 1418 O O . ARG A 1 176 ? 12.516 -7.499 14.496 1.00 77.06 176 ARG A O 1
ATOM 1425 N N . THR A 1 177 ? 10.841 -7.789 13.029 1.00 85.06 177 THR A N 1
ATOM 1426 C CA . THR A 1 177 ? 10.212 -8.945 13.674 1.00 85.06 177 THR A CA 1
ATOM 1427 C C . THR A 1 177 ? 10.239 -10.129 12.715 1.00 85.06 177 THR A C 1
ATOM 1429 O O . THR A 1 177 ? 10.280 -9.939 11.500 1.00 85.06 177 THR A O 1
ATOM 1432 N N . LYS A 1 178 ? 10.173 -11.359 13.244 1.00 87.94 178 LYS A N 1
ATOM 1433 C CA . LYS A 1 178 ? 10.070 -12.559 12.398 1.00 87.94 178 LYS A CA 1
ATOM 1434 C C . LYS A 1 178 ? 8.867 -12.464 11.452 1.00 87.94 178 LYS A C 1
ATOM 1436 O O . LYS A 1 178 ? 9.008 -12.678 10.259 1.00 87.94 178 LYS A O 1
ATOM 1441 N N . GLN A 1 179 ? 7.716 -12.044 11.980 1.00 90.44 179 GLN A N 1
ATOM 1442 C CA . GLN A 1 179 ? 6.495 -11.853 11.196 1.00 90.44 179 GLN A CA 1
ATOM 1443 C C . GLN A 1 179 ? 6.686 -10.867 10.038 1.00 90.44 179 GLN A C 1
ATOM 1445 O O . GLN A 1 179 ? 6.217 -11.129 8.936 1.00 90.44 179 GLN A O 1
ATOM 1450 N N . TYR A 1 180 ? 7.367 -9.743 10.277 1.00 92.75 180 TYR A N 1
ATOM 1451 C CA . TYR A 1 180 ? 7.674 -8.789 9.217 1.00 92.75 180 TYR A CA 1
ATOM 1452 C C . TYR A 1 180 ? 8.611 -9.400 8.172 1.00 92.75 180 TYR A C 1
ATOM 1454 O O . TYR A 1 180 ? 8.355 -9.244 6.987 1.00 92.75 180 TYR A O 1
ATOM 1462 N N . SER A 1 181 ? 9.660 -10.117 8.585 1.00 92.50 181 SER A N 1
ATOM 1463 C CA . SER A 1 181 ? 10.594 -10.770 7.659 1.00 92.50 181 SER A CA 1
ATOM 1464 C C . SER A 1 181 ? 9.923 -11.830 6.781 1.00 92.50 181 SER A C 1
ATOM 1466 O O . SER A 1 181 ? 10.166 -11.856 5.574 1.00 92.50 181 SER A O 1
ATOM 1468 N N . ASP A 1 182 ? 9.052 -12.657 7.362 1.00 93.75 182 ASP A N 1
ATOM 1469 C CA . ASP A 1 182 ? 8.301 -13.681 6.629 1.00 93.75 182 ASP A CA 1
ATOM 1470 C C . ASP A 1 182 ? 7.356 -13.014 5.609 1.00 93.75 182 ASP A C 1
ATOM 1472 O O . ASP A 1 182 ? 7.370 -13.348 4.424 1.00 93.75 182 ASP A O 1
ATOM 1476 N N . ALA A 1 183 ? 6.603 -11.996 6.041 1.00 95.62 183 ALA A N 1
ATOM 1477 C CA . ALA A 1 183 ? 5.696 -11.245 5.172 1.00 95.62 183 ALA A CA 1
ATOM 1478 C C . ALA A 1 183 ? 6.429 -10.457 4.072 1.00 95.62 183 ALA A C 1
ATOM 1480 O O . ALA A 1 183 ? 5.958 -10.394 2.940 1.00 95.62 183 ALA A O 1
ATOM 1481 N N . LEU A 1 184 ? 7.593 -9.879 4.382 1.00 96.00 184 LEU A N 1
ATOM 1482 C CA . LEU A 1 184 ? 8.411 -9.143 3.420 1.00 96.00 184 LEU A CA 1
ATOM 1483 C C . LEU A 1 184 ? 8.958 -10.067 2.330 1.00 96.00 184 LEU A C 1
ATOM 1485 O O . LEU A 1 184 ? 9.003 -9.680 1.168 1.00 96.00 184 LEU A O 1
ATOM 1489 N N . THR A 1 185 ? 9.342 -11.290 2.702 1.00 96.31 185 THR A N 1
ATOM 1490 C CA . THR A 1 185 ? 9.819 -12.300 1.749 1.00 96.31 185 THR A CA 1
ATOM 1491 C C . THR A 1 185 ? 8.721 -12.669 0.755 1.00 96.31 185 THR A C 1
ATOM 1493 O O . THR A 1 185 ? 8.971 -12.665 -0.446 1.00 96.31 185 THR A O 1
ATOM 1496 N N . LEU A 1 186 ? 7.499 -12.918 1.243 1.00 97.06 186 LEU A N 1
ATOM 1497 C CA . LEU A 1 186 ? 6.338 -13.166 0.380 1.00 97.06 186 LEU A CA 1
ATOM 1498 C C . LEU A 1 186 ? 6.046 -11.970 -0.527 1.00 97.06 186 LEU A C 1
ATOM 1500 O O . LEU A 1 186 ? 5.791 -12.136 -1.712 1.00 97.06 186 LEU A O 1
ATOM 1504 N N . PHE A 1 187 ? 6.127 -10.756 0.014 1.00 98.12 187 PHE A N 1
ATOM 1505 C CA . PHE A 1 187 ? 5.846 -9.554 -0.756 1.00 98.12 187 PHE A CA 1
ATOM 1506 C C . PHE A 1 187 ? 6.847 -9.299 -1.880 1.00 98.12 187 PHE A C 1
ATOM 1508 O O . PHE A 1 187 ? 6.433 -8.975 -2.988 1.00 98.12 187 PHE A O 1
ATOM 1515 N N . TYR A 1 188 ? 8.143 -9.497 -1.632 1.00 98.25 188 TYR A N 1
ATOM 1516 C CA . TYR A 1 188 ? 9.138 -9.432 -2.702 1.00 98.25 188 TYR A CA 1
ATOM 1517 C C . TYR A 1 188 ? 8.942 -10.531 -3.735 1.00 98.25 188 TYR A C 1
ATOM 1519 O O . TYR A 1 188 ? 9.033 -10.240 -4.917 1.00 98.25 188 TYR A O 1
ATOM 1527 N N . HIS A 1 189 ? 8.614 -11.751 -3.307 1.00 98.19 189 HIS A N 1
ATOM 1528 C CA . HIS A 1 189 ? 8.365 -12.844 -4.239 1.00 98.19 189 HIS A CA 1
ATOM 1529 C C . HIS A 1 189 ? 7.241 -12.519 -5.231 1.00 98.19 189 HIS A C 1
ATOM 1531 O O . HIS A 1 189 ? 7.418 -12.711 -6.429 1.00 98.19 189 HIS A O 1
ATOM 1537 N N . GLU A 1 190 ? 6.118 -11.984 -4.751 1.00 98.44 190 GLU A N 1
ATOM 1538 C CA . GLU A 1 190 ? 4.990 -11.612 -5.613 1.00 98.44 190 GLU A CA 1
ATOM 1539 C C . GLU A 1 190 ? 5.345 -10.439 -6.546 1.00 98.44 190 GLU A C 1
ATOM 1541 O O . GLU A 1 190 ? 4.956 -10.447 -7.709 1.00 98.44 190 GLU A O 1
ATOM 1546 N N . ILE A 1 191 ? 6.113 -9.443 -6.079 1.00 98.31 191 ILE A N 1
ATOM 1547 C CA . ILE A 1 191 ? 6.599 -8.353 -6.950 1.00 98.31 191 ILE A CA 1
ATOM 1548 C C . ILE A 1 191 ? 7.531 -8.906 -8.034 1.00 98.31 191 ILE A C 1
ATOM 1550 O O . ILE A 1 191 ? 7.362 -8.572 -9.204 1.00 98.31 191 ILE A O 1
ATOM 1554 N N . ASP A 1 192 ? 8.482 -9.766 -7.656 1.00 98.12 192 ASP A N 1
ATOM 1555 C CA . ASP A 1 192 ? 9.425 -10.393 -8.586 1.00 98.12 192 ASP A CA 1
ATOM 1556 C C . ASP A 1 192 ? 8.674 -11.188 -9.663 1.00 98.12 192 ASP A C 1
ATOM 1558 O O . ASP A 1 192 ? 9.033 -11.122 -10.834 1.00 98.12 192 ASP A O 1
ATOM 1562 N N . GLN A 1 193 ? 7.621 -11.926 -9.296 1.00 98.06 193 GLN A N 1
ATOM 1563 C CA . GLN A 1 193 ? 6.794 -12.653 -10.263 1.00 98.06 193 GLN A CA 1
ATOM 1564 C C . GLN A 1 193 ? 6.174 -11.718 -11.301 1.00 98.06 193 GLN A C 1
ATOM 1566 O O . GLN A 1 193 ? 6.318 -11.972 -12.491 1.00 98.06 193 GLN A O 1
ATOM 1571 N N . ILE A 1 194 ? 5.561 -10.616 -10.861 1.00 98.00 194 ILE A N 1
ATOM 1572 C CA . ILE A 1 194 ? 4.947 -9.642 -11.770 1.00 98.00 194 ILE A CA 1
ATOM 1573 C C . ILE A 1 194 ? 5.988 -9.010 -12.696 1.00 98.00 194 ILE A C 1
ATOM 1575 O O . ILE A 1 194 ? 5.732 -8.889 -13.887 1.00 98.00 194 ILE A O 1
ATOM 1579 N N . MET A 1 195 ? 7.156 -8.625 -12.174 1.00 97.31 195 MET A N 1
ATOM 1580 C CA . MET A 1 195 ? 8.213 -8.026 -12.996 1.00 97.31 195 MET A CA 1
ATOM 1581 C C . MET A 1 195 ? 8.752 -9.015 -14.041 1.00 97.31 195 MET A C 1
ATOM 1583 O O . MET A 1 195 ? 8.881 -8.653 -15.202 1.00 97.31 195 MET A O 1
ATOM 1587 N N . ASN A 1 196 ? 8.993 -10.274 -13.660 1.00 96.62 196 ASN A N 1
ATOM 1588 C CA . ASN A 1 196 ? 9.495 -11.301 -14.584 1.00 96.62 196 ASN A CA 1
ATOM 1589 C C . ASN A 1 196 ? 8.469 -11.704 -15.661 1.00 96.62 196 ASN A C 1
ATOM 1591 O O . ASN A 1 196 ? 8.852 -12.232 -16.697 1.00 96.62 196 ASN A O 1
ATOM 1595 N N . GLU A 1 197 ? 7.168 -11.515 -15.422 1.00 95.75 197 GLU A N 1
ATOM 1596 C CA . GLU A 1 197 ? 6.127 -11.740 -16.437 1.00 95.75 197 GLU A CA 1
ATOM 1597 C C . GLU A 1 197 ? 6.122 -10.661 -17.536 1.00 95.75 197 GLU A C 1
ATOM 1599 O O . GLU A 1 197 ? 5.445 -10.834 -18.552 1.00 95.75 197 GLU A O 1
ATOM 1604 N N . MET A 1 198 ? 6.845 -9.553 -17.331 1.00 91.06 198 MET A N 1
ATOM 1605 C CA . MET A 1 198 ? 6.949 -8.434 -18.273 1.00 91.06 198 MET A CA 1
ATOM 1606 C C . MET A 1 198 ? 8.233 -8.441 -19.112 1.00 91.06 198 MET A C 1
ATOM 1608 O O . MET A 1 198 ? 8.270 -7.735 -20.120 1.00 91.06 198 MET A O 1
ATOM 1612 N N . ASP A 1 199 ? 9.253 -9.200 -18.698 1.00 77.75 199 ASP A N 1
ATOM 1613 C CA . ASP A 1 199 ? 10.495 -9.442 -19.454 1.00 77.75 199 ASP A CA 1
ATOM 1614 C C . ASP A 1 199 ? 10.244 -10.278 -20.728 1.00 77.75 199 ASP A C 1
ATOM 1616 O O . ASP A 1 199 ? 10.826 -9.936 -21.787 1.00 77.75 199 ASP A O 1
#

Radius of gyration: 26.35 Å; chains: 1; bounding box: 90×72×52 Å

Organism: NCBI:txid1037355

pLDDT: mean 85.69, std 19.64, range [31.31, 98.5]

Secondary structure (DSSP, 8-state):
-----------------------------------GGGS-HHHHHHHHT-TTS-HHHHHHHTT----SSSHHHHHHHHHHT---TT-TTHHHHHHHHHHHHHH--HHHHHHHHHHHHHHHHHSHHHHHHHHTT-HHHHHHHHHHHHHHHHHHHTT----SS-HHHHHHHHHHHS---HHHHHHHHHHHHHHHHHHHTT-

Foldseek 3Di:
DDDDDDDDDDDDDDDDDDDPPPPPPPQPPPPDFDAPVNDDPVLVVVLLPDPPDDPLLNCLVVVNDDADPDPSNVVLLVVLLQAAPPDSCNNSSVVSLLVCLLPDDDPSLQCVLLSLLSNCLRAVQNVLLVCLVPVSSLLSNLQSVLVQLLVVVVVNHPRDDHPVRSVVSSVVVDDDDPSSVSSVVVSVVSNVVNNVVVD

Sequence (199 aa):
MPLKLIFTLSSVFLFCFQNSSICPSRSLPDMTFVYWENLKENQKNDILNSCNISKDVLEFYKGNFNIGDNSQTVTLLNGLSSISNKEKATPLYFYLFNQICIKADGSLSEILGNYCQKIVLSFPSYVVVYLGKNEGILKKYAQYLGYELYFKEEGTSMIEYSYSDFKKMLSEKAIRTKQYSDALTLFYHEIDQIMNEMD